Protein AF-A0A256ZHN8-F1 (afdb_monomer)

Solvent-accessible surface area (backbone atoms only — not comparable to full-atom values): 15286 Å² total; per-residue (Å²): 140,56,72,41,58,55,26,29,72,75,36,78,84,40,71,70,47,58,53,49,46,64,75,49,52,83,46,45,38,29,37,62,58,39,66,54,96,60,55,58,72,33,48,51,24,33,51,56,44,50,32,52,49,45,30,67,54,34,32,61,54,37,31,52,44,31,43,75,71,68,64,42,59,70,73,59,18,52,55,52,13,52,52,51,16,48,53,53,19,50,51,52,46,52,47,64,63,43,52,34,44,55,45,15,47,58,43,47,51,49,27,61,64,32,38,51,59,52,36,44,53,46,21,57,42,28,68,72,70,44,51,71,70,59,46,36,49,50,42,32,75,51,6,76,82,44,57,39,26,70,63,25,45,52,52,42,42,39,36,77,73,66,67,40,56,65,32,61,48,29,42,57,48,20,79,41,46,86,45,68,70,62,18,54,52,29,42,53,48,16,55,35,55,71,70,72,55,60,63,38,62,50,29,46,52,50,28,52,51,48,48,53,54,48,52,51,52,53,50,52,48,51,53,52,48,51,53,51,49,52,51,44,47,45,60,54,50,48,46,52,50,53,49,47,56,54,36,52,53,35,58,74,71,69,55,80,87,56,106,59,58,53,68,58,52,51,48,44,44,64,73,46,49,32,52,51,52,51,53,51,52,51,54,51,47,50,58,53,50,52,75,73,76,101

Foldseek 3Di:
DDPLVVLLVVPVPPPVLVVQCVVLVVCQLLCLQLPPPDHSSSLSSSLVVVLVVQLVVQLVVQLCCCCPPVVDDNVVSNVVSNVVSNVRSVVSSVCSSVVSVVSNVVLVVLLLVLVLVLLVQQLVVVVVVDDPLVSLVVCCVCVVVRSCNSVSVVLNCCCPVVVDDNLVSLQVVLVSHPDVLSSVVSNVVSVCVVVVDCSNVVSVVVSVVSVVVLVVLVVVLVVVLVVLVVVLCVQQPVVLVVLVVVLVVCVVVVHDPDPDRSVRVSCCSNVPVNVVSVVVSVVVNVVSVVVSVD

Mean predicted aligned error: 8.41 Å

pLDDT: mean 89.22, std 7.68, range [49.66, 96.94]

Structure (mmCIF, N/CA/C/O backbone):
data_AF-A0A256ZHN8-F1
#
_entry.id   AF-A0A256ZHN8-F1
#
loop_
_atom_site.group_PDB
_atom_site.id
_atom_site.type_symbol
_atom_site.label_atom_id
_atom_site.label_alt_id
_atom_site.label_comp_id
_atom_site.label_asym_id
_atom_site.label_entity_id
_atom_site.label_seq_id
_atom_site.pdbx_PDB_ins_code
_atom_site.Cartn_x
_atom_site.Cartn_y
_atom_site.Cartn_z
_atom_site.occupancy
_atom_site.B_iso_or_equiv
_atom_site.auth_seq_id
_atom_site.auth_comp_id
_atom_site.auth_asym_id
_atom_site.auth_atom_id
_atom_site.pdbx_PDB_model_num
ATOM 1 N N . MET A 1 1 ? 16.185 6.562 25.508 1.00 49.66 1 MET A N 1
ATOM 2 C CA . MET A 1 1 ? 16.188 7.918 24.907 1.00 49.66 1 MET A CA 1
ATOM 3 C C . MET A 1 1 ? 16.896 7.826 23.562 1.00 49.66 1 MET A C 1
ATOM 5 O O . MET A 1 1 ? 18.060 7.470 23.551 1.00 49.66 1 MET A O 1
ATOM 9 N N . GLY A 1 2 ? 16.186 7.997 22.443 1.00 67.00 2 GLY A N 1
ATOM 10 C CA . GLY A 1 2 ? 16.719 7.708 21.100 1.00 67.00 2 GLY A CA 1
ATOM 11 C C . GLY A 1 2 ? 17.146 8.951 20.313 1.00 67.00 2 GLY A C 1
ATOM 12 O O . GLY A 1 2 ? 16.770 10.070 20.663 1.00 67.00 2 GLY A O 1
ATOM 13 N N . ILE A 1 3 ? 17.867 8.731 19.208 1.00 68.25 3 ILE A N 1
ATOM 14 C CA . ILE A 1 3 ? 18.347 9.747 18.244 1.00 68.25 3 ILE A CA 1
ATOM 15 C C . ILE A 1 3 ? 17.220 10.704 17.809 1.00 68.25 3 ILE A C 1
ATOM 17 O O . ILE A 1 3 ? 17.430 11.907 17.675 1.00 68.25 3 ILE A O 1
ATOM 21 N N . SER A 1 4 ? 15.987 10.201 17.706 1.00 64.19 4 SER A N 1
ATOM 22 C CA . SER A 1 4 ? 14.797 10.987 17.353 1.00 64.19 4 SER A CA 1
ATOM 23 C C . SER A 1 4 ? 14.421 12.069 18.373 1.00 64.19 4 SER A C 1
ATOM 25 O O . SER A 1 4 ? 13.834 13.090 18.012 1.00 64.19 4 SER A O 1
ATOM 27 N N . HIS A 1 5 ? 14.769 11.888 19.650 1.00 69.44 5 HIS A N 1
ATOM 28 C CA . HIS A 1 5 ? 14.536 12.890 20.691 1.00 69.44 5 HIS A CA 1
ATOM 29 C C . HIS A 1 5 ? 15.568 14.025 20.630 1.00 69.44 5 HIS A C 1
ATOM 31 O O . HIS A 1 5 ? 15.216 15.193 20.804 1.00 69.44 5 HIS A O 1
ATOM 37 N N . LEU A 1 6 ? 16.832 13.689 20.352 1.00 69.88 6 LEU A N 1
ATOM 38 C CA . LEU A 1 6 ? 17.904 14.669 20.165 1.00 69.88 6 LEU A CA 1
ATOM 39 C C . LEU A 1 6 ? 17.660 15.509 18.908 1.00 69.88 6 LEU A C 1
ATOM 41 O O . LEU A 1 6 ? 17.678 16.736 18.983 1.00 69.88 6 LEU A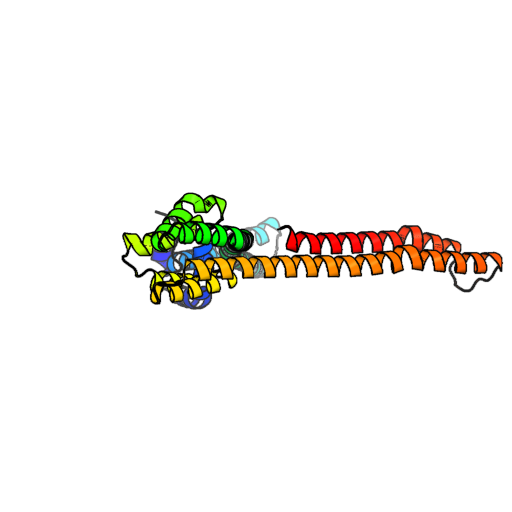 O 1
ATOM 45 N N . ALA A 1 7 ? 17.316 14.859 17.794 1.00 70.06 7 ALA A N 1
ATOM 46 C CA . ALA A 1 7 ? 16.984 15.527 16.539 1.00 70.06 7 ALA A CA 1
ATOM 47 C C . ALA A 1 7 ? 15.847 16.551 16.710 1.00 70.06 7 ALA A C 1
ATOM 49 O O . ALA A 1 7 ? 15.965 17.701 16.285 1.00 70.06 7 ALA A O 1
ATOM 50 N N . TYR A 1 8 ? 14.770 16.168 17.407 1.00 70.94 8 TYR A N 1
ATOM 51 C CA . TYR A 1 8 ? 13.652 17.074 17.670 1.00 70.94 8 TYR A CA 1
ATOM 52 C C . TYR A 1 8 ? 14.063 18.280 18.524 1.00 70.94 8 TYR A C 1
ATOM 54 O O . TYR A 1 8 ? 13.681 19.403 18.208 1.00 70.94 8 TYR A O 1
ATOM 62 N N . ARG A 1 9 ? 14.883 18.086 19.565 1.00 76.06 9 ARG A N 1
ATOM 63 C CA . ARG A 1 9 ? 15.356 19.191 20.418 1.00 76.06 9 ARG A CA 1
ATOM 64 C C . ARG A 1 9 ? 16.188 20.215 19.635 1.00 76.06 9 ARG A C 1
ATOM 66 O O . ARG A 1 9 ? 16.049 21.406 19.884 1.00 76.06 9 ARG A O 1
ATOM 73 N N . VAL A 1 10 ? 17.004 19.761 18.684 1.00 73.62 10 VAL A N 1
ATOM 74 C CA . VAL A 1 10 ? 17.895 20.625 17.888 1.00 73.62 10 VAL A CA 1
ATOM 75 C C . VAL A 1 10 ? 17.142 21.407 16.801 1.00 73.62 10 VAL A C 1
ATOM 77 O O . VAL A 1 10 ? 17.511 22.538 16.489 1.00 73.62 10 VAL A O 1
ATOM 80 N N . PHE A 1 11 ? 16.079 20.835 16.222 1.00 70.94 11 PHE A N 1
ATOM 81 C CA . PHE A 1 11 ? 15.435 21.389 15.022 1.00 70.94 11 PHE A CA 1
ATOM 82 C C . PHE A 1 11 ? 14.030 21.978 15.226 1.00 70.94 11 PHE A C 1
ATOM 84 O O . PHE A 1 11 ? 13.545 22.650 14.317 1.00 70.94 11 PHE A O 1
ATOM 91 N N . LYS A 1 12 ? 13.398 21.819 16.402 1.00 60.66 12 LYS A N 1
ATOM 92 C CA . LYS A 1 12 ? 12.020 22.289 16.696 1.00 60.66 12 LYS A CA 1
ATOM 93 C C . LYS A 1 12 ? 11.764 23.782 16.398 1.00 60.66 12 LYS A C 1
ATOM 95 O O . LYS A 1 12 ? 10.609 24.152 16.224 1.00 60.66 12 LYS A O 1
ATOM 100 N N . GLY A 1 13 ? 12.803 24.622 16.325 1.00 61.19 13 GLY A N 1
ATOM 101 C CA . GLY A 1 13 ? 12.701 26.062 16.038 1.00 61.19 13 GLY A CA 1
ATOM 102 C C . GLY A 1 13 ? 13.261 26.526 14.686 1.00 61.19 13 GLY A C 1
ATOM 103 O O . GLY A 1 13 ? 13.268 27.725 14.428 1.00 61.19 13 GLY A O 1
ATOM 104 N N . LYS A 1 14 ? 13.758 25.629 13.821 1.00 76.81 14 LYS A N 1
ATOM 105 C CA . LYS A 1 14 ? 14.377 26.029 12.542 1.00 76.81 14 LYS A CA 1
ATOM 106 C C . LYS A 1 14 ? 13.356 26.071 11.401 1.00 76.81 14 LYS A C 1
ATOM 108 O O . LYS A 1 14 ? 12.541 25.162 11.262 1.00 76.81 14 LYS A O 1
ATOM 113 N N . SER A 1 15 ? 13.473 27.073 10.522 1.00 74.69 15 SER A N 1
ATOM 114 C CA . SER A 1 15 ? 12.607 27.238 9.336 1.00 74.69 15 SER A CA 1
ATOM 115 C C . SER A 1 15 ? 12.570 25.981 8.446 1.00 74.69 15 SER A C 1
ATOM 117 O O . SER A 1 15 ? 11.501 25.535 8.035 1.00 74.69 15 SER A O 1
ATOM 119 N N . ILE A 1 16 ? 13.724 25.321 8.273 1.00 74.50 16 ILE A N 1
ATOM 120 C CA . ILE A 1 16 ? 13.878 24.082 7.487 1.00 74.50 16 ILE A CA 1
ATOM 121 C C . ILE A 1 16 ? 12.964 22.958 8.005 1.00 74.50 16 ILE A C 1
ATOM 123 O O . ILE A 1 16 ? 12.353 22.242 7.216 1.00 74.50 16 ILE A O 1
ATOM 127 N N . TYR A 1 17 ? 12.821 22.822 9.327 1.00 79.62 17 TYR A N 1
ATOM 128 C CA . TYR A 1 17 ? 11.951 21.809 9.930 1.00 79.62 17 TYR A CA 1
ATOM 129 C C . TYR A 1 17 ? 10.468 22.113 9.688 1.00 79.62 17 TYR A C 1
ATOM 131 O O . TYR A 1 17 ? 9.708 21.204 9.367 1.00 79.62 17 TYR A O 1
ATOM 139 N N . ASN A 1 18 ? 10.054 23.377 9.798 1.00 80.06 18 ASN A N 1
ATOM 140 C CA . ASN A 1 18 ? 8.655 23.760 9.592 1.00 80.06 18 ASN A CA 1
ATOM 141 C C . ASN A 1 18 ? 8.218 23.568 8.131 1.00 80.06 18 ASN A C 1
ATOM 143 O O . ASN A 1 18 ? 7.118 23.073 7.884 1.00 80.06 18 ASN A O 1
ATOM 147 N N . ILE A 1 19 ? 9.094 23.889 7.172 1.00 81.69 19 ILE A N 1
ATOM 148 C CA . ILE A 1 19 ? 8.856 23.641 5.742 1.00 81.69 19 ILE A CA 1
ATOM 149 C C . ILE A 1 19 ? 8.764 22.134 5.474 1.00 81.69 19 ILE A C 1
ATOM 151 O O . ILE A 1 19 ? 7.799 21.674 4.863 1.00 81.69 19 ILE A O 1
ATOM 155 N N . ALA A 1 20 ? 9.721 21.352 5.988 1.00 80.81 20 ALA A N 1
ATOM 156 C CA . ALA A 1 20 ? 9.714 19.900 5.835 1.00 80.81 20 ALA A CA 1
ATOM 157 C C . ALA A 1 20 ? 8.464 19.261 6.460 1.00 80.81 20 ALA A C 1
ATOM 159 O O . ALA A 1 20 ? 7.869 18.370 5.863 1.00 80.81 20 ALA A O 1
ATOM 160 N N . LEU A 1 21 ? 8.019 19.738 7.627 1.00 84.12 21 LEU A N 1
ATOM 161 C CA . LEU A 1 21 ? 6.823 19.229 8.296 1.00 84.12 21 LEU A CA 1
ATOM 162 C C . LEU A 1 21 ? 5.549 19.513 7.497 1.00 84.12 21 LEU A C 1
ATOM 164 O O . LEU A 1 21 ? 4.682 18.645 7.417 1.00 84.12 21 LEU A O 1
ATOM 168 N N . LYS A 1 22 ? 5.437 20.702 6.895 1.00 86.94 22 LYS A N 1
ATOM 169 C CA . LYS A 1 22 ? 4.305 21.035 6.023 1.00 86.94 22 LYS A CA 1
ATOM 170 C C . LYS A 1 22 ? 4.282 20.116 4.798 1.00 86.94 22 LYS A C 1
ATOM 172 O O . LYS A 1 22 ? 3.250 19.509 4.515 1.00 86.94 22 LYS A O 1
ATOM 177 N N . ASN A 1 23 ? 5.427 19.960 4.133 1.00 88.44 23 ASN A N 1
ATOM 178 C CA . ASN A 1 23 ? 5.544 19.177 2.901 1.00 88.44 23 ASN A CA 1
ATOM 179 C C . ASN A 1 23 ? 5.430 17.661 3.121 1.00 88.44 23 ASN A C 1
ATOM 181 O O . ASN A 1 23 ? 4.977 16.961 2.225 1.00 88.44 23 ASN A O 1
ATOM 185 N N . LEU A 1 24 ? 5.818 17.148 4.292 1.00 88.88 24 LEU A N 1
ATOM 186 C CA . LEU A 1 24 ? 5.771 15.718 4.635 1.00 88.88 24 LEU A CA 1
ATOM 187 C C . LEU A 1 24 ? 4.566 15.349 5.513 1.00 88.88 24 LEU A C 1
ATOM 189 O O . LEU A 1 24 ? 4.525 14.260 6.080 1.00 88.88 24 LEU A O 1
ATOM 193 N N . SER A 1 25 ? 3.576 16.236 5.633 1.00 87.00 25 SER A N 1
ATOM 194 C CA . SER A 1 25 ? 2.356 15.982 6.413 1.00 87.00 25 SER A CA 1
ATOM 195 C C . SER A 1 25 ? 1.568 14.763 5.915 1.00 87.00 25 SER A C 1
ATOM 197 O O . SER A 1 25 ? 1.019 14.017 6.723 1.00 87.00 25 SER A O 1
ATOM 199 N N . TRP A 1 26 ? 1.606 14.496 4.607 1.00 87.88 26 TRP A N 1
ATOM 200 C CA . TRP A 1 26 ? 1.000 13.321 3.972 1.00 87.88 26 TRP A CA 1
ATOM 201 C C . TRP A 1 26 ? 1.618 11.982 4.410 1.00 87.88 26 TRP A C 1
ATOM 203 O O . TRP A 1 26 ? 1.038 10.933 4.145 1.00 87.88 26 TRP A O 1
ATOM 213 N N . LEU A 1 27 ? 2.782 11.988 5.073 1.00 90.00 27 LEU A N 1
ATOM 214 C CA . LEU A 1 27 ? 3.459 10.772 5.530 1.00 90.00 27 LEU A CA 1
ATOM 215 C C . LEU A 1 27 ? 2.855 10.205 6.827 1.00 90.00 27 LEU A C 1
ATOM 217 O O . LEU A 1 27 ? 3.147 9.066 7.187 1.00 90.00 27 LEU A O 1
ATOM 221 N N . ASP A 1 28 ? 2.023 10.973 7.537 1.00 88.94 28 ASP A N 1
ATOM 222 C CA . ASP A 1 28 ? 1.451 10.580 8.836 1.00 88.94 28 ASP A CA 1
ATOM 223 C C . ASP A 1 28 ? 0.659 9.257 8.798 1.00 88.94 28 ASP A C 1
ATOM 225 O O . ASP A 1 28 ? 0.931 8.379 9.630 1.00 88.94 28 ASP A O 1
ATOM 229 N N . PRO A 1 29 ? -0.233 9.032 7.808 1.00 87.94 29 PRO A N 1
ATOM 230 C CA . PRO A 1 29 ? -0.912 7.750 7.624 1.00 87.94 29 PRO A CA 1
ATOM 231 C C . PRO A 1 29 ? 0.077 6.590 7.461 1.00 87.94 29 PRO A C 1
ATOM 233 O O . PRO A 1 29 ? 0.019 5.592 8.179 1.00 87.94 29 PRO A O 1
ATOM 236 N N . TYR A 1 30 ? 1.063 6.742 6.575 1.00 90.25 30 TYR A N 1
ATOM 237 C CA . TYR A 1 30 ? 2.052 5.700 6.291 1.00 90.25 30 TYR A CA 1
ATOM 238 C C . TYR A 1 30 ? 2.949 5.410 7.496 1.00 90.25 30 TYR A C 1
ATOM 240 O O . TYR A 1 30 ? 3.271 4.257 7.777 1.00 90.25 30 TYR A O 1
ATOM 248 N N . LEU A 1 31 ? 3.326 6.427 8.268 1.00 90.44 31 LEU A N 1
ATOM 249 C CA . LEU A 1 31 ? 4.109 6.236 9.486 1.00 90.44 31 LEU A CA 1
ATOM 250 C C . LEU A 1 31 ? 3.315 5.459 10.549 1.00 90.44 31 LEU A C 1
ATOM 252 O O . LEU A 1 31 ? 3.853 4.566 11.204 1.00 90.44 31 LEU A O 1
ATOM 256 N N . THR A 1 32 ? 2.020 5.755 10.667 1.00 87.88 32 THR A N 1
ATOM 257 C CA . THR A 1 32 ? 1.114 5.078 11.604 1.00 87.88 32 THR A CA 1
ATOM 258 C C . THR A 1 32 ? 0.915 3.604 11.240 1.00 87.88 32 THR A C 1
ATOM 260 O O . THR A 1 32 ? 0.942 2.741 12.121 1.00 87.88 32 THR A O 1
ATOM 263 N N . TYR A 1 33 ? 0.757 3.297 9.950 1.00 87.62 33 TYR A N 1
ATOM 264 C CA . TYR A 1 33 ? 0.498 1.937 9.459 1.00 87.62 33 TYR A CA 1
ATOM 265 C C . TYR A 1 33 ? 1.758 1.100 9.203 1.00 87.62 33 TYR A C 1
ATOM 267 O O . TYR A 1 33 ? 1.683 -0.123 9.136 1.00 87.62 33 TYR A O 1
ATOM 275 N N . SER A 1 34 ? 2.940 1.713 9.137 1.00 86.12 34 SER A N 1
ATOM 276 C CA . SER A 1 34 ? 4.214 0.981 9.046 1.00 86.12 34 SER A CA 1
ATOM 277 C C . SER A 1 34 ? 4.682 0.390 10.382 1.00 86.12 34 SER A C 1
ATOM 279 O O . SER A 1 34 ? 5.570 -0.465 10.396 1.00 86.12 34 SER A O 1
ATOM 281 N N . GLY A 1 35 ? 4.068 0.774 11.507 1.00 81.38 35 GLY A N 1
ATOM 282 C CA . GLY A 1 35 ? 4.398 0.277 12.850 1.00 81.38 35 GLY A CA 1
ATOM 283 C C . GLY A 1 35 ? 5.515 1.053 13.558 1.00 81.38 35 GLY A C 1
ATOM 284 O O . GLY A 1 35 ? 5.990 0.638 14.620 1.00 81.38 35 GLY A O 1
ATOM 285 N N . PHE A 1 36 ? 5.953 2.195 13.014 1.00 83.50 36 PHE A N 1
ATOM 286 C CA . PHE A 1 36 ? 6.889 3.063 13.725 1.00 83.50 36 PHE A CA 1
ATOM 287 C C . PHE A 1 36 ? 6.191 3.716 14.929 1.00 83.50 36 PHE A C 1
ATOM 289 O O . PHE A 1 36 ? 5.249 4.488 14.787 1.00 83.50 36 PHE A O 1
ATOM 296 N N . LYS A 1 37 ? 6.694 3.471 16.146 1.00 81.69 37 LYS A N 1
ATOM 297 C CA . LYS A 1 37 ? 6.172 4.062 17.402 1.00 81.69 37 LYS A CA 1
ATOM 298 C C . LYS A 1 37 ? 6.625 5.518 17.624 1.00 81.69 37 LYS A C 1
ATOM 300 O O . LYS A 1 37 ? 6.827 5.952 18.758 1.00 81.69 37 LYS A O 1
ATOM 305 N N . ILE A 1 38 ? 6.858 6.263 16.547 1.00 84.56 38 ILE A N 1
ATOM 306 C CA . ILE A 1 38 ? 7.431 7.613 16.563 1.00 84.56 38 ILE A CA 1
ATOM 307 C C . ILE A 1 38 ? 6.395 8.566 15.968 1.00 84.56 38 ILE A C 1
ATOM 309 O O . ILE A 1 38 ? 5.789 8.257 14.953 1.00 84.56 38 ILE A O 1
ATOM 313 N N . SER A 1 39 ? 6.187 9.731 16.584 1.00 87.06 39 SER A N 1
ATOM 314 C CA . SER A 1 39 ? 5.288 10.744 16.025 1.00 87.06 39 SER A CA 1
ATOM 315 C C . SER A 1 39 ? 5.871 11.380 14.762 1.00 87.06 39 SER A C 1
ATOM 317 O O . SER A 1 39 ? 7.088 11.575 14.680 1.00 87.06 39 SER A O 1
ATOM 319 N N . LEU A 1 40 ? 5.013 11.801 13.826 1.00 87.12 40 LEU A N 1
ATOM 320 C CA . LEU A 1 40 ? 5.419 12.471 12.583 1.00 87.12 40 LEU A CA 1
ATOM 321 C C . LEU A 1 40 ? 6.417 13.605 12.819 1.00 87.12 40 LEU A C 1
ATOM 323 O O . LEU A 1 40 ? 7.470 13.654 12.194 1.00 87.12 40 LEU A O 1
ATOM 327 N N . ARG A 1 41 ? 6.134 14.475 13.795 1.00 87.00 41 ARG A N 1
ATOM 328 C CA . ARG A 1 41 ? 7.012 15.597 14.171 1.00 87.00 41 ARG A CA 1
ATOM 329 C C . ARG A 1 41 ? 8.433 15.139 14.520 1.00 87.00 41 ARG A C 1
ATOM 331 O O . ARG A 1 41 ? 9.406 15.771 14.122 1.00 87.00 41 ARG A O 1
ATOM 338 N N . ARG A 1 42 ? 8.571 14.031 15.253 1.00 85.19 42 ARG A N 1
ATOM 339 C CA . ARG A 1 42 ? 9.884 13.470 15.614 1.00 85.19 42 ARG A CA 1
ATOM 340 C C . ARG A 1 42 ? 10.539 12.764 14.431 1.00 85.19 42 ARG A C 1
ATOM 342 O O . ARG A 1 42 ? 11.758 12.829 14.294 1.00 85.19 42 ARG A O 1
ATOM 349 N N . TYR A 1 43 ? 9.750 12.115 13.581 1.00 88.56 43 TYR A N 1
ATOM 350 C CA . TYR A 1 43 ? 10.258 11.440 12.393 1.00 88.56 43 TYR A CA 1
ATOM 351 C C . TYR A 1 43 ? 10.809 12.437 11.369 1.00 88.56 43 TYR A C 1
ATOM 353 O O . TYR A 1 43 ? 11.961 12.317 10.971 1.00 88.56 43 TYR A O 1
ATOM 361 N N . VAL A 1 44 ? 10.061 13.499 11.055 1.00 87.94 44 VAL A N 1
ATOM 362 C CA . VAL A 1 44 ? 10.516 14.588 10.174 1.00 87.94 44 VAL A CA 1
ATOM 363 C C . VAL A 1 44 ? 11.769 15.267 10.728 1.00 87.94 44 VAL A C 1
ATOM 365 O O . VAL A 1 44 ? 12.714 15.506 9.982 1.00 87.94 44 VAL A O 1
ATOM 368 N N . ALA A 1 45 ? 11.838 15.513 12.042 1.00 86.75 45 ALA A N 1
ATOM 369 C CA . ALA A 1 45 ? 13.061 16.035 12.655 1.00 86.75 45 ALA A CA 1
ATOM 370 C C . ALA A 1 45 ? 14.253 15.077 12.485 1.00 86.75 45 ALA A C 1
ATOM 372 O O . ALA A 1 45 ? 15.373 15.529 12.268 1.00 86.75 45 ALA A O 1
ATOM 373 N N . THR A 1 46 ? 14.012 13.765 12.551 1.00 87.94 46 THR A N 1
ATOM 374 C CA . THR A 1 46 ? 15.038 12.737 12.324 1.00 87.94 46 THR A CA 1
ATOM 375 C C . THR A 1 46 ? 15.492 12.716 10.864 1.00 87.94 46 THR A C 1
ATOM 377 O O . THR A 1 46 ? 16.693 12.638 10.631 1.00 87.94 46 THR A O 1
ATOM 380 N N . ILE A 1 47 ? 14.573 12.857 9.897 1.00 89.38 47 ILE A N 1
ATOM 381 C CA . ILE A 1 47 ? 14.909 12.984 8.469 1.00 89.38 47 ILE A CA 1
ATOM 382 C C . ILE A 1 47 ? 15.843 14.177 8.270 1.00 89.38 47 ILE A C 1
ATOM 384 O O . ILE A 1 47 ? 16.964 13.988 7.815 1.00 89.38 47 ILE A O 1
ATOM 388 N N . VAL A 1 48 ? 15.422 15.375 8.693 1.00 88.81 48 VAL A N 1
ATOM 389 C CA . VAL A 1 48 ? 16.216 16.606 8.529 1.00 88.81 48 VAL A CA 1
ATOM 390 C C . VAL A 1 48 ? 17.581 16.486 9.211 1.00 88.81 48 VAL A C 1
ATOM 392 O O . VAL A 1 48 ? 18.597 16.890 8.648 1.00 88.81 48 VAL A O 1
ATOM 395 N N . PHE A 1 49 ? 17.625 15.912 10.415 1.00 89.25 49 PHE A N 1
ATOM 396 C CA . PHE A 1 49 ? 18.873 15.707 11.144 1.00 89.25 49 PHE A CA 1
ATOM 397 C C . PHE A 1 49 ? 19.824 14.769 10.392 1.00 89.25 49 PHE A C 1
ATOM 399 O O . PHE A 1 49 ? 20.984 15.121 10.196 1.00 89.25 49 PHE A O 1
ATOM 406 N N . ILE A 1 50 ? 19.341 13.605 9.944 1.00 90.19 50 ILE A N 1
ATOM 407 C CA . ILE A 1 50 ? 20.170 12.616 9.244 1.00 90.19 50 ILE A CA 1
ATOM 408 C C . ILE A 1 50 ? 20.640 13.154 7.892 1.00 90.19 50 ILE A C 1
ATOM 410 O O . ILE A 1 50 ? 21.789 12.925 7.542 1.00 90.19 50 ILE A O 1
ATOM 414 N N . THR A 1 51 ? 19.813 13.899 7.158 1.00 90.69 51 THR A N 1
ATOM 415 C CA . THR A 1 51 ? 20.190 14.434 5.838 1.00 90.69 51 THR A CA 1
ATOM 416 C C . THR A 1 51 ? 21.236 15.540 5.935 1.00 90.69 51 THR A C 1
ATOM 418 O O . THR A 1 51 ? 22.152 15.609 5.116 1.00 90.69 51 THR A O 1
ATOM 421 N N . VAL A 1 52 ? 21.136 16.396 6.960 1.00 90.62 52 VAL A N 1
ATOM 422 C CA . VAL A 1 52 ? 22.168 17.405 7.242 1.00 90.62 52 VAL A CA 1
ATOM 423 C C . VAL A 1 52 ? 23.450 16.719 7.704 1.00 90.62 52 VAL A C 1
ATOM 425 O O . VAL A 1 52 ? 24.524 17.033 7.201 1.00 90.62 52 VAL A O 1
ATOM 428 N N . LEU A 1 53 ? 23.342 15.743 8.608 1.00 92.12 53 LEU A N 1
ATOM 429 C CA . LEU A 1 53 ? 24.493 15.004 9.117 1.00 92.12 53 LEU A CA 1
ATOM 430 C C . LEU A 1 53 ? 25.201 14.213 8.008 1.00 92.12 53 LEU A C 1
ATOM 432 O O . LEU A 1 53 ? 26.427 14.223 7.943 1.00 92.12 53 LEU A O 1
ATOM 436 N N . SER A 1 54 ? 24.451 13.571 7.111 1.00 92.12 54 SER A N 1
ATOM 437 C CA . SER A 1 54 ? 25.013 12.818 5.991 1.00 92.12 54 SER A CA 1
ATOM 438 C C . SER A 1 54 ? 25.733 13.727 5.005 1.00 92.12 54 SER A C 1
ATOM 440 O O . SER A 1 54 ? 26.807 13.365 4.532 1.00 92.12 54 SER A O 1
ATOM 442 N N . PHE A 1 55 ? 25.202 14.923 4.735 1.00 93.12 55 PHE A N 1
ATOM 443 C CA . PHE A 1 55 ? 25.888 15.922 3.917 1.00 93.12 55 PHE A CA 1
ATOM 444 C C . PHE A 1 55 ? 27.181 16.402 4.593 1.00 93.12 55 PHE A C 1
ATOM 446 O O . PHE A 1 55 ? 28.242 16.392 3.975 1.00 93.12 55 PHE A O 1
ATOM 453 N N . SER A 1 56 ? 27.121 16.742 5.886 1.00 92.56 56 SER A N 1
ATOM 454 C CA . SER A 1 56 ? 28.288 17.199 6.651 1.00 92.56 56 SER A CA 1
ATOM 455 C C . SER A 1 56 ? 29.396 16.148 6.769 1.00 92.56 56 SER A C 1
ATOM 457 O O . SER A 1 56 ? 30.563 16.524 6.791 1.00 92.56 56 SER A O 1
ATOM 459 N N . LEU A 1 57 ? 29.061 14.853 6.837 1.00 93.44 57 LEU A N 1
ATOM 460 C CA . LEU A 1 57 ? 30.056 13.773 6.861 1.00 93.44 57 LEU A CA 1
ATOM 461 C C . LEU A 1 57 ? 30.575 13.405 5.465 1.00 93.44 57 LEU A C 1
ATOM 463 O O . LEU A 1 57 ? 31.760 13.116 5.318 1.00 93.44 57 LEU A O 1
ATOM 467 N N . SER A 1 58 ? 29.712 13.391 4.445 1.00 92.31 58 SER A N 1
ATOM 468 C CA . SER A 1 58 ? 30.106 12.981 3.088 1.00 92.31 58 SER A CA 1
ATOM 469 C C . SER A 1 58 ? 31.023 13.994 2.405 1.00 92.31 58 SER A C 1
ATOM 471 O O . SER A 1 58 ? 31.931 13.580 1.688 1.00 92.31 58 SER A O 1
ATOM 473 N N . LEU A 1 59 ? 30.867 15.292 2.678 1.00 92.94 59 LEU A N 1
ATOM 474 C CA . LEU A 1 59 ? 31.682 16.346 2.065 1.00 92.94 59 LEU A CA 1
ATOM 475 C C . LEU A 1 59 ? 33.191 16.194 2.330 1.00 92.94 59 LEU A C 1
ATOM 477 O O . LEU A 1 59 ? 33.943 16.097 1.358 1.00 92.94 59 LEU A O 1
ATOM 481 N N . PRO A 1 60 ? 33.678 16.112 3.583 1.00 93.38 60 PRO A N 1
ATOM 482 C CA . PRO A 1 60 ? 35.106 15.927 3.834 1.00 93.38 60 PRO A CA 1
ATOM 483 C C . PRO A 1 60 ? 35.613 14.560 3.356 1.00 93.38 60 PRO A C 1
ATOM 485 O O . PRO A 1 60 ? 36.721 14.480 2.832 1.00 93.38 60 PRO A O 1
ATOM 488 N N . LEU A 1 61 ? 34.811 13.493 3.481 1.00 92.06 61 LEU A N 1
ATOM 489 C CA . LEU A 1 61 ? 35.203 12.153 3.024 1.00 92.06 61 LEU A CA 1
ATOM 490 C C . LEU A 1 61 ? 35.413 12.105 1.508 1.00 92.06 61 LEU A C 1
ATOM 492 O O . LEU A 1 61 ? 36.434 11.610 1.035 1.00 92.06 61 LEU A O 1
ATOM 496 N N . THR A 1 62 ? 34.453 12.633 0.748 1.00 92.06 62 THR A N 1
ATOM 497 C CA . THR A 1 62 ? 34.535 12.676 -0.716 1.00 92.06 62 THR A CA 1
ATOM 498 C C . THR A 1 62 ? 35.643 13.616 -1.178 1.00 92.06 62 THR A C 1
ATOM 500 O O . THR A 1 62 ? 36.331 13.293 -2.140 1.00 92.06 62 THR A O 1
ATOM 503 N N . TYR A 1 63 ? 35.899 14.714 -0.463 1.00 92.25 63 TYR A N 1
ATOM 504 C CA . TYR A 1 63 ? 37.032 15.595 -0.749 1.00 92.25 63 TYR A CA 1
ATOM 505 C C . TYR A 1 63 ? 38.378 14.883 -0.604 1.00 92.25 63 TYR A C 1
ATOM 507 O O . TYR A 1 63 ? 39.191 14.911 -1.530 1.00 92.25 63 TYR A O 1
ATOM 515 N N . VAL A 1 64 ? 38.593 14.187 0.515 1.00 92.06 64 VAL A N 1
ATOM 516 C CA . VAL A 1 64 ? 39.808 13.387 0.729 1.00 92.06 64 VAL A CA 1
ATOM 517 C C . VAL A 1 64 ? 39.943 12.316 -0.357 1.00 92.06 64 VAL A C 1
ATOM 519 O O . VAL A 1 64 ? 41.030 12.128 -0.897 1.00 92.06 64 VAL A O 1
ATOM 522 N N . PHE A 1 65 ? 38.844 11.669 -0.746 1.00 90.50 65 PHE A N 1
ATOM 523 C CA . PHE A 1 65 ? 38.846 10.679 -1.822 1.00 90.50 65 PHE A CA 1
ATOM 524 C C . PHE A 1 65 ? 39.289 11.269 -3.175 1.00 90.50 65 PHE A C 1
ATOM 526 O O . PHE A 1 65 ? 40.201 10.740 -3.810 1.00 90.50 65 PHE A O 1
ATOM 533 N N . HIS A 1 66 ? 38.713 12.394 -3.608 1.00 90.44 66 HIS A N 1
ATOM 534 C CA . HIS A 1 66 ? 39.065 13.000 -4.900 1.00 90.44 66 HIS A CA 1
ATOM 535 C C . HIS A 1 66 ? 40.505 13.536 -4.946 1.00 90.44 66 HIS A C 1
ATOM 537 O O . HIS A 1 66 ? 41.162 13.427 -5.982 1.00 90.44 66 HIS A O 1
ATOM 543 N N . VAL A 1 67 ? 41.012 14.083 -3.836 1.00 90.12 67 VAL A N 1
ATOM 544 C CA . VAL A 1 67 ? 42.370 14.646 -3.778 1.00 90.12 67 VAL A CA 1
ATOM 545 C C . VAL A 1 67 ? 43.434 13.556 -3.656 1.00 90.12 67 VAL A C 1
ATOM 547 O O . VAL A 1 67 ? 44.389 13.556 -4.427 1.00 90.12 67 VAL A O 1
ATOM 550 N N . TYR A 1 68 ? 43.286 12.625 -2.710 1.00 89.44 68 TYR A N 1
ATOM 551 C CA . TYR A 1 68 ? 44.358 11.680 -2.377 1.00 89.44 68 TYR A CA 1
ATOM 552 C C . TYR A 1 68 ? 44.329 10.391 -3.200 1.00 89.44 68 TYR A C 1
ATOM 554 O O . TYR A 1 68 ? 45.381 9.796 -3.407 1.00 89.44 68 TYR A O 1
ATOM 562 N N . ILE A 1 69 ? 43.155 9.945 -3.660 1.00 88.00 69 ILE A N 1
ATOM 563 C CA . ILE A 1 69 ? 43.027 8.679 -4.400 1.00 88.00 69 ILE A CA 1
ATOM 564 C C . ILE A 1 69 ? 42.983 8.933 -5.906 1.00 88.00 69 ILE A C 1
ATOM 566 O O . ILE A 1 69 ? 43.686 8.264 -6.657 1.00 88.00 69 ILE A O 1
ATOM 570 N N . LEU A 1 70 ? 42.182 9.907 -6.354 1.00 86.25 70 LEU A N 1
ATOM 571 C CA . LEU A 1 70 ? 42.038 10.217 -7.782 1.00 86.25 70 LEU A CA 1
ATOM 572 C C . LEU A 1 70 ? 43.073 11.229 -8.302 1.00 86.25 70 LEU A C 1
ATOM 574 O O . LEU A 1 70 ? 43.233 11.349 -9.514 1.00 86.25 70 LEU A O 1
ATOM 578 N N . GLY A 1 71 ? 43.770 11.955 -7.419 1.00 85.44 71 GLY A N 1
ATOM 579 C CA . GLY A 1 71 ? 44.817 12.910 -7.806 1.00 85.44 71 GLY A CA 1
ATOM 580 C C . GLY A 1 71 ? 44.309 14.112 -8.613 1.00 85.44 71 GLY A C 1
ATOM 581 O O . GLY A 1 71 ? 45.052 14.680 -9.411 1.00 85.44 71 GLY A O 1
ATOM 582 N N . ILE A 1 72 ? 43.036 14.490 -8.451 1.00 88.62 72 ILE A N 1
ATOM 583 C CA . ILE A 1 72 ? 42.401 15.567 -9.223 1.00 88.62 72 ILE A CA 1
ATOM 584 C C . ILE A 1 72 ? 42.790 16.940 -8.651 1.00 88.62 72 ILE A C 1
ATOM 586 O O . ILE A 1 72 ? 42.887 17.125 -7.435 1.00 88.62 72 ILE A O 1
ATOM 590 N N . ASN A 1 73 ? 42.939 17.938 -9.533 1.00 90.81 73 ASN A N 1
ATOM 591 C CA . ASN A 1 73 ? 43.150 19.342 -9.165 1.00 90.81 73 ASN A CA 1
ATOM 592 C C . ASN A 1 73 ? 42.168 19.822 -8.081 1.00 90.81 73 ASN A C 1
ATOM 594 O O . ASN A 1 73 ? 40.963 19.587 -8.171 1.00 90.81 73 ASN A O 1
ATOM 598 N N . VAL A 1 74 ? 42.672 20.581 -7.103 1.00 87.50 74 VAL A N 1
ATOM 599 C CA . VAL A 1 74 ? 41.929 21.001 -5.896 1.00 87.50 74 VAL A CA 1
ATOM 600 C C . VAL A 1 74 ? 40.581 21.662 -6.218 1.00 87.50 74 VAL A C 1
ATOM 602 O O . VAL A 1 74 ? 39.570 21.317 -5.609 1.00 87.50 74 VAL A O 1
ATOM 605 N N . LEU A 1 75 ? 40.537 22.560 -7.209 1.00 87.75 75 LEU A N 1
ATOM 606 C CA . LEU A 1 75 ? 39.301 23.237 -7.629 1.00 87.75 75 LEU A CA 1
ATOM 607 C C . LEU A 1 75 ? 38.235 22.253 -8.136 1.00 87.75 75 LEU A C 1
ATOM 609 O O . LEU A 1 75 ? 37.078 22.329 -7.725 1.00 87.75 75 LEU A O 1
ATOM 613 N N . PHE A 1 76 ? 38.626 21.299 -8.983 1.00 89.75 76 PHE A N 1
ATOM 614 C CA . PHE A 1 76 ? 37.716 20.271 -9.492 1.00 89.75 76 PHE A CA 1
ATOM 615 C C . PHE A 1 76 ? 37.285 19.302 -8.387 1.00 89.75 76 PHE A C 1
ATOM 617 O O . PHE A 1 76 ? 36.116 18.922 -8.336 1.00 89.75 76 PHE A O 1
ATOM 624 N N . SER A 1 77 ? 38.184 18.968 -7.458 1.00 90.75 77 SER A N 1
ATOM 625 C CA . SER A 1 77 ? 37.890 18.103 -6.312 1.00 90.75 77 SER A CA 1
ATOM 626 C C . SER A 1 77 ? 36.828 18.694 -5.383 1.00 90.75 77 SER A C 1
ATOM 628 O O . SER A 1 77 ? 35.964 17.954 -4.914 1.00 90.75 77 SER A O 1
ATOM 630 N N . ILE A 1 78 ? 36.825 20.012 -5.147 1.00 90.69 78 ILE A N 1
ATOM 631 C CA . ILE A 1 78 ? 35.787 20.677 -4.336 1.00 90.69 78 ILE A CA 1
ATOM 632 C C . ILE A 1 78 ? 34.416 20.551 -5.007 1.00 90.69 78 ILE A C 1
ATOM 634 O O . ILE A 1 78 ? 33.452 20.124 -4.368 1.00 90.69 78 ILE A O 1
ATOM 638 N N . VAL A 1 79 ? 34.334 20.875 -6.301 1.00 92.62 79 VAL A N 1
ATOM 639 C CA . VAL A 1 79 ? 33.074 20.822 -7.058 1.00 92.62 79 VAL A CA 1
ATOM 640 C C . VAL A 1 79 ? 32.549 19.386 -7.139 1.00 92.62 79 VAL A C 1
ATOM 642 O O . VAL A 1 79 ? 31.387 19.140 -6.812 1.00 92.62 79 VAL A O 1
ATOM 645 N N . ALA A 1 80 ? 33.406 18.424 -7.492 1.00 90.31 80 ALA A N 1
ATOM 646 C CA . ALA A 1 80 ? 33.041 17.010 -7.579 1.00 90.31 80 ALA A CA 1
ATOM 647 C C . ALA A 1 80 ? 32.565 16.450 -6.228 1.00 90.31 80 ALA A C 1
ATOM 649 O O . ALA A 1 80 ? 31.543 15.765 -6.160 1.00 90.31 80 ALA A O 1
ATOM 650 N N . SER A 1 81 ? 33.246 16.802 -5.134 1.00 93.12 81 SER A N 1
ATOM 651 C CA . SER A 1 81 ? 32.877 16.369 -3.779 1.00 93.12 81 SER A CA 1
ATOM 652 C C . SER A 1 81 ? 31.555 16.968 -3.318 1.00 93.12 81 SER A C 1
ATOM 654 O O . SER A 1 81 ? 30.751 16.281 -2.687 1.00 93.12 81 SER A O 1
ATOM 656 N N . MET A 1 82 ? 31.283 18.226 -3.671 1.00 93.00 82 MET A N 1
ATOM 657 C CA . MET A 1 82 ? 30.014 18.882 -3.359 1.00 93.00 82 MET A CA 1
ATOM 658 C C . MET A 1 82 ? 28.844 18.231 -4.106 1.00 93.00 82 MET A C 1
ATOM 660 O O . MET A 1 82 ? 27.818 17.942 -3.488 1.00 93.00 82 MET A O 1
ATOM 664 N N . ILE A 1 83 ? 29.017 17.927 -5.398 1.00 93.62 83 ILE A N 1
ATOM 665 C CA . ILE A 1 83 ? 28.016 17.210 -6.204 1.00 93.62 83 ILE A CA 1
ATOM 666 C C . ILE A 1 83 ? 27.769 15.813 -5.627 1.00 93.62 83 ILE A C 1
ATOM 668 O O . ILE A 1 83 ? 26.622 15.450 -5.364 1.00 93.62 83 ILE A O 1
ATOM 672 N N . LEU A 1 84 ? 28.828 15.040 -5.372 1.00 92.88 84 LEU A N 1
ATOM 673 C CA . LEU A 1 84 ? 28.698 13.672 -4.871 1.00 92.88 84 LEU A CA 1
ATOM 674 C C . LEU A 1 84 ? 28.052 13.631 -3.478 1.00 92.88 84 LEU A C 1
ATOM 676 O O . LEU A 1 84 ? 27.173 12.810 -3.226 1.00 92.88 84 LEU A O 1
ATOM 680 N N . SER A 1 85 ? 28.415 14.559 -2.593 1.00 94.12 85 SER A N 1
ATOM 681 C CA . SER A 1 85 ? 27.816 14.676 -1.255 1.00 94.12 85 SER A CA 1
ATOM 682 C C . SER A 1 85 ? 26.340 15.065 -1.309 1.00 94.12 85 SER A C 1
ATOM 684 O O . SER A 1 85 ? 25.536 14.580 -0.507 1.00 94.12 85 SER A O 1
ATOM 686 N N . LEU A 1 86 ? 25.952 15.896 -2.282 1.00 93.62 86 LEU A N 1
ATOM 687 C CA . LEU A 1 86 ? 24.552 16.228 -2.526 1.00 93.62 86 LEU A CA 1
ATOM 688 C C . LEU A 1 86 ? 23.769 15.007 -3.032 1.00 93.62 86 LEU A C 1
ATOM 690 O O . LEU A 1 86 ? 22.672 14.744 -2.539 1.00 93.62 86 LEU A O 1
ATOM 694 N N . ILE A 1 87 ? 24.342 14.216 -3.945 1.00 94.19 87 ILE A N 1
ATOM 695 C CA . ILE A 1 87 ? 23.744 12.956 -4.420 1.00 94.19 87 ILE A CA 1
ATOM 696 C C . ILE A 1 87 ? 23.554 11.983 -3.249 1.00 94.19 87 ILE A C 1
ATOM 698 O O . ILE A 1 87 ? 22.463 11.458 -3.043 1.00 94.19 87 ILE A O 1
ATOM 702 N N . VAL A 1 88 ? 24.577 11.788 -2.416 1.00 93.75 88 VAL A N 1
ATOM 703 C CA . VAL A 1 88 ? 24.487 10.895 -1.250 1.00 93.75 88 VAL A CA 1
ATOM 704 C C . VAL A 1 88 ? 23.415 11.372 -0.264 1.00 93.75 88 VAL A C 1
ATOM 706 O O . VAL A 1 88 ? 22.584 10.577 0.177 1.00 93.75 88 VAL A O 1
ATOM 709 N N . SER A 1 89 ? 23.382 12.666 0.069 1.00 93.06 89 SER A N 1
ATOM 710 C CA . SER A 1 89 ? 22.379 13.215 0.992 1.00 93.06 89 SER A CA 1
ATOM 711 C C . SER A 1 89 ? 20.952 13.118 0.436 1.00 93.06 89 SER A C 1
ATOM 713 O O . SER A 1 89 ? 20.035 12.735 1.168 1.00 93.06 89 SER A O 1
ATOM 715 N N . THR A 1 90 ? 20.756 13.379 -0.860 1.00 92.19 90 THR A N 1
ATOM 716 C CA . THR A 1 90 ? 19.441 13.254 -1.516 1.00 92.19 90 THR A CA 1
ATOM 717 C C . THR A 1 90 ? 18.964 11.805 -1.604 1.00 92.19 90 THR A C 1
ATOM 719 O O . THR A 1 90 ? 17.791 11.546 -1.336 1.00 92.19 90 THR A O 1
ATOM 722 N N . LEU A 1 91 ? 19.854 10.845 -1.874 1.00 94.12 91 LEU A N 1
ATOM 723 C CA . LEU A 1 91 ? 19.525 9.415 -1.834 1.00 94.12 91 LEU A CA 1
ATOM 724 C C . LEU A 1 91 ? 19.104 8.965 -0.430 1.00 94.12 91 LEU A C 1
ATOM 726 O O . LEU A 1 91 ? 18.104 8.262 -0.281 1.00 94.12 91 LEU A O 1
ATOM 730 N N . ILE A 1 92 ? 19.817 9.409 0.610 1.00 93.56 92 ILE A N 1
ATOM 731 C CA . ILE A 1 92 ? 19.461 9.111 2.005 1.00 93.56 92 ILE A CA 1
ATOM 732 C C . ILE A 1 92 ? 18.104 9.731 2.364 1.00 93.56 92 ILE A C 1
ATOM 734 O O . ILE A 1 92 ? 17.274 9.067 2.986 1.00 93.56 92 ILE A O 1
ATOM 738 N N . LEU A 1 93 ? 17.848 10.976 1.947 1.00 92.62 93 LEU A N 1
ATOM 739 C CA . LEU A 1 93 ? 16.554 11.638 2.129 1.00 92.62 93 LEU A CA 1
ATOM 740 C C . LEU A 1 93 ? 15.425 10.833 1.473 1.00 92.62 93 LEU A C 1
ATOM 742 O O . LEU A 1 93 ? 14.419 10.545 2.125 1.00 92.62 93 LEU A O 1
ATOM 746 N N . ALA A 1 94 ? 15.603 10.444 0.208 1.00 92.38 94 ALA A N 1
ATOM 747 C CA . ALA A 1 94 ? 14.619 9.674 -0.544 1.00 92.38 94 ALA A CA 1
ATOM 748 C C . ALA A 1 94 ? 14.345 8.315 0.116 1.00 92.38 94 ALA A C 1
ATOM 750 O O . ALA A 1 94 ? 13.185 7.947 0.312 1.00 92.38 94 ALA A O 1
ATOM 751 N N . LEU A 1 95 ? 15.398 7.611 0.543 1.00 93.38 95 LEU A N 1
ATOM 752 C CA . LEU A 1 95 ? 15.283 6.333 1.242 1.00 93.38 95 LEU A CA 1
ATOM 753 C C . LEU A 1 95 ? 14.484 6.475 2.544 1.00 93.38 95 LEU A C 1
ATOM 755 O O . LEU A 1 95 ? 13.562 5.698 2.788 1.00 93.38 95 LEU A O 1
ATOM 759 N N . LEU A 1 96 ? 14.792 7.481 3.368 1.00 92.19 96 LEU A N 1
ATOM 760 C CA . LEU A 1 96 ? 14.090 7.701 4.634 1.00 92.19 96 LEU A CA 1
ATOM 761 C C . LEU A 1 96 ? 12.608 8.039 4.438 1.00 92.19 96 LEU A C 1
ATOM 763 O O . LEU A 1 96 ? 11.786 7.597 5.236 1.00 92.19 96 LEU A O 1
ATOM 767 N N . ILE A 1 97 ? 12.245 8.773 3.385 1.00 91.94 97 ILE A N 1
ATOM 768 C CA . ILE A 1 97 ? 10.834 9.045 3.067 1.00 91.94 97 ILE A CA 1
ATOM 769 C C . ILE A 1 97 ? 10.133 7.776 2.563 1.00 91.94 97 ILE A C 1
ATOM 771 O O . ILE A 1 97 ? 8.993 7.509 2.943 1.00 91.94 97 ILE A O 1
ATOM 775 N N . TYR A 1 98 ? 10.807 6.973 1.738 1.00 92.88 98 TYR A N 1
ATOM 776 C CA . TYR A 1 98 ? 10.216 5.791 1.111 1.00 92.88 98 TYR A CA 1
ATOM 777 C C . TYR A 1 98 ? 10.023 4.612 2.080 1.00 92.88 98 TYR A C 1
ATOM 779 O O . TYR A 1 98 ? 9.034 3.885 1.987 1.00 92.88 98 TYR A O 1
ATOM 787 N N . LEU A 1 99 ? 10.924 4.433 3.050 1.00 92.19 99 LEU A N 1
ATOM 788 C CA . LEU A 1 99 ? 10.889 3.331 4.022 1.00 92.19 99 LEU A CA 1
ATOM 789 C C . LEU A 1 99 ? 9.530 3.120 4.728 1.00 92.19 99 LEU A C 1
ATOM 791 O O . LEU A 1 99 ? 9.041 1.984 4.730 1.00 92.19 99 LEU A O 1
ATOM 795 N N . PRO A 1 100 ? 8.900 4.137 5.351 1.00 92.25 100 PRO A N 1
ATOM 796 C CA . PRO A 1 100 ? 7.592 3.966 5.980 1.00 92.25 100 PRO A CA 1
ATOM 797 C C . PRO A 1 100 ? 6.492 3.685 4.955 1.00 92.25 100 PRO A C 1
ATOM 799 O O . PRO A 1 100 ? 5.614 2.878 5.240 1.00 92.25 100 PRO A O 1
ATOM 802 N N . VAL A 1 101 ? 6.556 4.273 3.756 1.00 92.75 101 VAL A N 1
ATOM 803 C CA . VAL A 1 101 ? 5.573 4.022 2.689 1.00 92.75 101 VAL A CA 1
ATOM 804 C C . VAL A 1 101 ? 5.613 2.559 2.259 1.00 92.75 101 VAL A C 1
ATOM 806 O O . VAL A 1 101 ? 4.577 1.899 2.241 1.00 92.75 101 VAL A O 1
ATOM 809 N N . PHE A 1 102 ? 6.805 2.024 1.995 1.00 91.25 102 PHE A N 1
ATOM 810 C CA . PHE A 1 102 ? 6.987 0.631 1.592 1.00 91.25 102 PHE A CA 1
ATOM 811 C C . PHE A 1 102 ? 6.482 -0.352 2.657 1.00 91.25 102 PHE A C 1
ATOM 813 O O . PHE A 1 102 ? 5.695 -1.253 2.362 1.00 91.25 102 PHE A O 1
ATOM 820 N N . LYS A 1 103 ? 6.872 -0.145 3.924 1.00 91.25 103 LYS A N 1
ATOM 821 C CA . LYS A 1 103 ? 6.422 -1.000 5.034 1.00 91.25 103 LYS A CA 1
ATOM 822 C C . LYS A 1 103 ? 4.915 -0.919 5.266 1.00 91.25 103 LYS A C 1
ATOM 824 O O . LYS A 1 103 ? 4.292 -1.944 5.531 1.00 91.25 103 LYS A O 1
ATOM 829 N N . ALA A 1 104 ? 4.339 0.279 5.191 1.00 91.12 104 ALA A N 1
ATOM 830 C CA . ALA A 1 104 ? 2.900 0.460 5.328 1.00 91.12 104 ALA A CA 1
ATOM 831 C C . ALA A 1 104 ? 2.152 -0.233 4.189 1.00 91.12 104 ALA A C 1
ATOM 833 O O . ALA A 1 104 ? 1.200 -0.954 4.459 1.00 91.12 104 ALA A O 1
ATOM 834 N N . LYS A 1 105 ? 2.618 -0.079 2.943 1.00 90.50 105 LYS A N 1
ATOM 835 C CA . LYS A 1 105 ? 2.001 -0.703 1.771 1.00 90.50 105 LYS A CA 1
ATOM 836 C C . LYS A 1 105 ? 1.951 -2.225 1.902 1.00 90.50 105 LYS A C 1
ATOM 838 O O . LYS A 1 105 ? 0.874 -2.786 1.784 1.00 90.50 105 LYS A O 1
ATOM 843 N N . SER A 1 106 ? 3.066 -2.867 2.256 1.00 88.81 106 SER A N 1
ATOM 844 C CA . SER A 1 106 ? 3.109 -4.326 2.451 1.00 88.81 106 SER A CA 1
ATOM 845 C C . SER A 1 106 ? 2.153 -4.811 3.554 1.00 88.81 106 SER A C 1
ATOM 847 O O . SER A 1 106 ? 1.475 -5.823 3.389 1.00 88.81 106 SER A O 1
ATOM 849 N N . LYS A 1 107 ? 2.046 -4.080 4.675 1.00 88.31 107 LYS A N 1
ATOM 850 C CA . LYS A 1 107 ? 1.090 -4.418 5.745 1.00 88.31 107 LYS A CA 1
ATOM 851 C C . LYS A 1 107 ? -0.367 -4.208 5.323 1.00 88.31 107 LYS A C 1
ATOM 853 O O . LYS A 1 107 ? -1.222 -5.004 5.696 1.00 88.31 107 LYS A O 1
ATOM 858 N N . LEU A 1 108 ? -0.652 -3.133 4.593 1.00 90.00 108 LEU A N 1
ATOM 859 C CA . LEU A 1 108 ? -2.000 -2.811 4.123 1.00 90.00 108 LEU A CA 1
ATOM 860 C C . LEU A 1 108 ? -2.468 -3.782 3.047 1.00 90.00 108 LEU A C 1
ATOM 862 O O . LEU A 1 108 ? -3.612 -4.206 3.091 1.00 90.00 108 LEU A O 1
ATOM 866 N N . GLU A 1 109 ? -1.579 -4.188 2.147 1.00 87.75 109 GLU A N 1
ATOM 867 C CA . GLU A 1 109 ? -1.843 -5.225 1.150 1.00 87.75 109 GLU A CA 1
ATOM 868 C C . GLU A 1 109 ? -2.210 -6.550 1.829 1.00 87.75 109 GLU A C 1
ATOM 870 O O . GLU A 1 109 ? -3.241 -7.139 1.523 1.00 87.75 109 GLU A O 1
ATOM 875 N N . LEU A 1 110 ? -1.459 -6.951 2.863 1.00 87.38 110 LEU A N 1
ATOM 876 C CA . LEU A 1 110 ? -1.806 -8.123 3.670 1.00 87.38 110 LEU A CA 1
ATOM 877 C C . LEU A 1 110 ? -3.189 -7.996 4.336 1.00 87.38 110 LEU A C 1
ATOM 879 O O . LEU A 1 110 ? -3.937 -8.974 4.401 1.00 87.38 110 LEU A O 1
ATOM 883 N N . LEU A 1 111 ? -3.522 -6.806 4.845 1.00 91.00 111 LEU A N 1
ATOM 884 C CA . LEU A 1 111 ? -4.820 -6.516 5.456 1.00 91.00 111 LEU A CA 1
ATOM 885 C C . LEU A 1 111 ? -5.950 -6.582 4.423 1.00 91.00 111 LEU A C 1
ATOM 887 O O . LEU A 1 111 ? -6.974 -7.197 4.701 1.00 91.00 111 LEU A O 1
ATOM 891 N N . GLU A 1 112 ? -5.770 -6.002 3.236 1.00 89.00 112 GLU A N 1
ATOM 892 C CA . GLU A 1 112 ? -6.749 -6.039 2.143 1.00 89.00 112 GLU A CA 1
ATOM 893 C C . GLU A 1 112 ? -6.965 -7.465 1.636 1.00 89.00 112 GLU A C 1
ATOM 895 O O . GLU A 1 112 ? -8.110 -7.898 1.459 1.00 89.00 112 GLU A O 1
ATOM 900 N N . THR A 1 113 ? -5.889 -8.247 1.500 1.00 87.00 113 THR A N 1
ATOM 901 C CA . THR A 1 113 ? -6.002 -9.661 1.143 1.00 87.00 113 THR A CA 1
ATOM 902 C C . THR A 1 113 ? -6.805 -10.427 2.201 1.00 87.00 113 THR A C 1
ATOM 904 O O . THR A 1 113 ? -7.614 -11.298 1.879 1.00 87.00 113 THR A O 1
ATOM 907 N N . ARG A 1 114 ? -6.647 -10.093 3.483 1.00 90.31 114 ARG A N 1
ATOM 908 C CA . ARG A 1 114 ? -7.340 -10.788 4.579 1.00 90.31 114 ARG A CA 1
ATOM 909 C C . ARG A 1 114 ? -8.682 -10.171 4.963 1.00 90.31 114 ARG A C 1
ATOM 911 O O . ARG A 1 114 ? -9.378 -10.733 5.808 1.00 90.31 114 ARG A O 1
ATOM 918 N N . LEU A 1 115 ? -9.084 -9.075 4.325 1.00 92.50 115 LEU A N 1
ATOM 919 C CA . LEU A 1 115 ? -10.275 -8.315 4.690 1.00 92.50 115 LEU A CA 1
ATOM 920 C C . LEU A 1 115 ? -11.577 -9.134 4.660 1.00 92.50 115 LEU A C 1
ATOM 922 O O . LEU A 1 115 ? -12.325 -9.036 5.630 1.00 92.50 115 LEU A O 1
ATOM 926 N N . PRO A 1 116 ? -11.843 -10.007 3.663 1.00 91.75 116 PRO A N 1
ATOM 927 C CA . PRO A 1 116 ? -13.047 -10.841 3.680 1.00 91.75 116 PRO A CA 1
ATOM 928 C C . PRO A 1 116 ? -13.113 -11.755 4.910 1.00 91.75 116 PRO A C 1
ATOM 930 O O . PRO A 1 116 ? -14.177 -11.929 5.495 1.00 91.75 116 PRO A O 1
ATOM 933 N N . TYR A 1 117 ? -11.971 -12.289 5.356 1.00 91.69 117 TYR A N 1
ATOM 934 C CA . TYR A 1 117 ? -11.897 -13.118 6.562 1.00 91.69 117 TYR A CA 1
ATOM 935 C C . TYR A 1 117 ? -12.116 -12.298 7.835 1.00 91.69 117 TYR A C 1
ATOM 937 O O . TYR A 1 117 ? -12.762 -12.777 8.765 1.00 91.69 117 TYR A O 1
ATOM 945 N N . ILE A 1 118 ? -11.611 -11.060 7.872 1.00 94.69 118 ILE A N 1
ATOM 946 C CA . ILE A 1 118 ? -11.861 -10.125 8.975 1.00 94.69 118 ILE A CA 1
ATOM 947 C C . ILE A 1 118 ? -13.358 -9.835 9.071 1.00 94.69 118 ILE A C 1
ATOM 949 O O . ILE A 1 118 ? -13.937 -10.022 10.137 1.00 94.69 118 ILE A O 1
ATOM 953 N N . VAL A 1 119 ? -13.993 -9.436 7.966 1.00 95.38 119 VAL A N 1
ATOM 954 C CA . VAL A 1 119 ? -15.426 -9.104 7.936 1.00 95.38 119 VAL A CA 1
ATOM 955 C C . VAL A 1 119 ? -16.281 -10.331 8.253 1.00 95.38 119 VAL A C 1
ATOM 957 O O . VAL A 1 119 ? -17.201 -10.225 9.055 1.00 95.38 119 VAL A O 1
ATOM 960 N N . SER A 1 120 ? -15.926 -11.512 7.741 1.00 93.69 120 SER A N 1
ATOM 961 C CA . SER A 1 120 ? -16.578 -12.777 8.108 1.00 93.69 120 SER A CA 1
ATOM 962 C C . SER A 1 120 ? -16.502 -13.046 9.614 1.00 93.69 120 SER A C 1
ATOM 964 O O . SER A 1 120 ? -17.512 -13.343 10.252 1.00 93.69 120 SER A O 1
ATOM 966 N N . TYR A 1 121 ? -15.322 -12.874 10.217 1.00 94.56 121 TYR A N 1
ATOM 967 C CA . TYR A 1 121 ? -15.145 -13.045 11.657 1.00 94.56 121 TYR A CA 1
ATOM 968 C C . TYR A 1 121 ? -15.966 -12.029 12.462 1.00 94.56 121 TYR A C 1
ATOM 970 O O . TYR A 1 121 ? -16.584 -12.387 13.466 1.00 94.56 121 TYR A O 1
ATOM 978 N N . MET A 1 122 ? -16.026 -10.775 12.006 1.00 95.50 122 MET A N 1
ATOM 979 C CA . MET A 1 122 ? -16.891 -9.755 12.599 1.00 95.50 122 MET A CA 1
ATOM 980 C C . MET A 1 122 ? -18.370 -10.138 12.486 1.00 95.50 122 MET A C 1
ATOM 982 O O . MET A 1 122 ? -19.086 -10.027 13.479 1.00 95.50 122 MET A O 1
ATOM 986 N N . ALA A 1 123 ? -18.817 -10.622 11.323 1.00 94.31 123 ALA A N 1
ATOM 987 C CA . ALA A 1 123 ? -20.195 -11.047 11.087 1.00 94.31 123 ALA A CA 1
ATOM 988 C C . ALA A 1 123 ? -20.590 -12.173 12.051 1.00 94.31 123 ALA A C 1
ATOM 990 O O . ALA A 1 123 ? -21.583 -12.049 12.764 1.00 94.31 123 ALA A O 1
ATOM 991 N N . VAL A 1 124 ? -19.762 -13.218 12.167 1.00 94.50 124 VAL A N 1
ATOM 992 C CA . VAL A 1 124 ? -19.983 -14.341 13.099 1.00 94.50 124 VAL A CA 1
ATOM 993 C C . VAL A 1 124 ? -20.109 -13.854 14.545 1.00 94.50 124 VAL A C 1
ATOM 995 O O . VAL A 1 124 ? -21.007 -14.281 15.271 1.00 94.50 124 VAL A O 1
ATOM 998 N N . LEU A 1 125 ? -19.239 -12.936 14.978 1.00 94.62 125 LEU A N 1
ATOM 999 C CA . LEU A 1 125 ? -19.325 -12.361 16.322 1.00 94.62 125 LEU A CA 1
ATOM 1000 C C . LEU A 1 125 ? -20.577 -11.492 16.506 1.00 94.62 125 LEU A C 1
ATOM 1002 O O . LEU A 1 125 ? -21.178 -11.527 17.580 1.00 94.62 125 LEU A O 1
ATOM 1006 N N . SER A 1 126 ? -20.981 -10.746 15.478 1.00 94.31 126 SER A N 1
ATOM 1007 C CA . SER A 1 126 ? -22.199 -9.935 15.504 1.00 94.31 126 SER A CA 1
ATOM 1008 C C . SER A 1 126 ? -23.455 -10.803 15.608 1.00 94.31 126 SER A C 1
ATOM 1010 O O . SER A 1 126 ? -24.337 -10.483 16.401 1.00 94.31 126 SER A O 1
ATOM 1012 N N . TYR A 1 127 ? -23.527 -11.933 14.891 1.00 92.12 127 TYR A N 1
ATOM 1013 C CA . TYR A 1 127 ? -24.617 -12.912 15.040 1.00 92.12 127 TYR A CA 1
ATOM 1014 C C . TYR A 1 127 ? -24.668 -13.535 16.433 1.00 92.12 127 TYR A C 1
ATOM 1016 O O . TYR A 1 127 ? -25.747 -13.815 16.945 1.00 92.12 127 TYR A O 1
ATOM 1024 N N . ALA A 1 128 ? -23.515 -13.699 17.085 1.00 92.56 128 ALA A N 1
ATOM 1025 C CA . ALA A 1 128 ? -23.443 -14.117 18.483 1.00 92.56 128 ALA A CA 1
ATOM 1026 C C . ALA A 1 128 ? -23.873 -13.013 19.478 1.00 92.56 128 ALA A C 1
ATOM 1028 O O . ALA A 1 128 ? -23.653 -13.154 20.682 1.00 92.56 128 ALA A O 1
ATOM 1029 N N . GLY A 1 129 ? -24.443 -11.903 18.995 1.00 90.75 129 GLY A N 1
ATOM 1030 C CA . GLY A 1 129 ? -24.949 -10.797 19.807 1.00 90.75 129 GLY A CA 1
ATOM 1031 C C . GLY A 1 129 ? -23.862 -9.873 20.356 1.00 90.75 129 GLY A C 1
ATOM 1032 O O . GLY A 1 129 ? -24.121 -9.111 21.288 1.00 90.75 129 GLY A O 1
ATOM 1033 N N . ARG A 1 130 ? -22.628 -9.933 19.832 1.00 93.38 130 ARG A N 1
ATOM 1034 C CA . ARG A 1 130 ? -21.551 -9.046 20.291 1.00 93.38 130 ARG A CA 1
ATOM 1035 C C . ARG A 1 130 ? -21.676 -7.658 19.674 1.00 93.38 130 ARG A C 1
ATOM 1037 O O . ARG A 1 130 ? -21.867 -7.516 18.472 1.00 93.38 130 ARG A O 1
ATOM 1044 N N . ASN A 1 131 ? -21.482 -6.635 20.502 1.00 92.56 131 ASN A N 1
ATOM 1045 C CA . ASN A 1 131 ? -21.397 -5.251 20.046 1.00 92.56 131 ASN A CA 1
ATOM 1046 C C . ASN A 1 131 ? -20.046 -4.950 19.366 1.00 92.56 131 ASN A C 1
ATOM 1048 O O . ASN A 1 131 ? -19.076 -5.706 19.489 1.00 92.56 131 ASN A O 1
ATOM 1052 N N . MET A 1 132 ? -19.970 -3.805 18.683 1.00 94.75 132 MET A N 1
ATOM 1053 C CA . MET A 1 132 ? -18.783 -3.397 17.926 1.00 94.75 132 MET A CA 1
ATOM 1054 C C . MET A 1 132 ? -17.514 -3.321 18.791 1.00 94.75 132 MET A C 1
ATOM 1056 O O . MET A 1 132 ? -16.446 -3.762 18.373 1.00 94.75 132 MET A O 1
ATOM 1060 N N . GLU A 1 133 ? -17.619 -2.825 20.022 1.00 94.75 133 GLU A N 1
ATOM 1061 C CA . GLU A 1 133 ? -16.486 -2.719 20.950 1.00 94.75 133 GLU A CA 1
ATOM 1062 C C . GLU A 1 133 ? -15.901 -4.093 21.303 1.00 94.75 133 GLU A C 1
ATOM 1064 O O . GLU A 1 133 ? -14.682 -4.286 21.277 1.00 94.75 133 GLU A O 1
ATOM 1069 N N . SER A 1 134 ? -16.766 -5.080 21.568 1.00 94.88 134 SER A N 1
ATOM 1070 C CA . SER A 1 134 ? -16.349 -6.458 21.835 1.00 94.88 134 SER A CA 1
ATOM 1071 C C . SER A 1 134 ? -15.746 -7.122 20.595 1.00 94.88 134 SER A C 1
ATOM 1073 O O . SER A 1 134 ? -14.768 -7.866 20.710 1.00 94.88 134 SER A O 1
ATOM 1075 N N . ILE A 1 135 ? -16.275 -6.820 19.404 1.00 95.69 135 ILE A N 1
ATOM 1076 C CA . ILE A 1 135 ? -15.714 -7.282 18.129 1.00 95.69 135 ILE A CA 1
ATOM 1077 C C . ILE A 1 135 ? -14.299 -6.720 17.932 1.00 95.69 135 ILE A C 1
ATOM 1079 O O . ILE A 1 135 ? -13.374 -7.490 17.669 1.00 95.69 135 ILE A O 1
ATOM 1083 N N . ILE A 1 136 ? -14.089 -5.414 18.139 1.00 95.81 136 ILE A N 1
ATOM 1084 C CA . ILE A 1 136 ? -12.759 -4.781 18.057 1.00 95.81 136 ILE A CA 1
ATOM 1085 C C . ILE A 1 136 ? -11.801 -5.401 19.080 1.00 95.81 136 ILE A C 1
ATOM 1087 O O . ILE A 1 136 ? -10.649 -5.680 18.745 1.00 95.81 136 ILE A O 1
ATOM 1091 N N . ALA A 1 137 ? -12.264 -5.679 20.302 1.00 95.81 137 ALA A N 1
ATOM 1092 C CA . ALA A 1 137 ? -11.452 -6.351 21.317 1.00 95.81 137 ALA A CA 1
ATOM 1093 C C . ALA A 1 137 ? -11.001 -7.747 20.863 1.00 95.81 137 ALA A C 1
ATOM 1095 O O . ALA A 1 137 ? -9.832 -8.107 21.016 1.00 95.81 137 ALA A O 1
ATOM 1096 N N . LYS A 1 138 ? -11.895 -8.517 20.232 1.00 95.56 138 LYS A N 1
ATOM 1097 C CA . LYS A 1 138 ? -11.563 -9.834 19.673 1.00 95.56 138 LYS A CA 1
ATOM 1098 C C . LYS A 1 138 ? -10.652 -9.755 18.450 1.00 95.56 138 LYS A C 1
ATOM 1100 O O . LYS A 1 138 ? -9.777 -10.610 18.301 1.00 95.56 138 LYS A O 1
ATOM 1105 N N . LEU A 1 139 ? -10.799 -8.728 17.615 1.00 95.00 139 LEU A N 1
ATOM 1106 C CA . LEU A 1 139 ? -9.867 -8.442 16.523 1.00 95.00 139 LEU A CA 1
ATOM 1107 C C . LEU A 1 139 ? -8.486 -8.036 17.037 1.00 95.00 139 LEU A C 1
ATOM 1109 O O . LEU A 1 139 ? -7.494 -8.402 16.422 1.00 95.00 139 LEU A O 1
ATOM 1113 N N . ALA A 1 140 ? -8.393 -7.330 18.164 1.00 94.50 140 ALA A N 1
ATOM 1114 C CA . ALA A 1 140 ? -7.111 -7.016 18.789 1.00 94.50 140 ALA A CA 1
ATOM 1115 C C . ALA A 1 140 ? -6.429 -8.281 19.339 1.00 94.50 140 ALA A C 1
ATOM 1117 O O . ALA A 1 140 ? -5.231 -8.461 19.142 1.00 94.50 140 ALA A O 1
ATOM 1118 N N . GLU A 1 141 ? -7.194 -9.192 19.952 1.00 93.62 141 GLU A N 1
ATOM 1119 C CA . GLU A 1 141 ? -6.690 -10.464 20.496 1.00 93.62 141 GLU A CA 1
ATOM 1120 C C . GLU A 1 141 ? -6.166 -11.412 19.400 1.00 93.62 141 GLU A C 1
ATOM 1122 O O . GLU A 1 141 ? -5.106 -12.021 19.542 1.00 93.62 141 GLU A O 1
ATOM 1127 N N . LYS A 1 142 ? -6.900 -11.542 18.287 1.00 92.19 142 LYS A N 1
ATOM 1128 C CA . LYS A 1 142 ? -6.549 -12.434 17.164 1.00 92.19 142 LYS A CA 1
ATOM 1129 C C . LYS A 1 142 ? -5.894 -11.705 15.990 1.00 92.19 142 LYS A C 1
ATOM 1131 O O . LYS A 1 142 ? -5.663 -12.304 14.940 1.00 92.19 142 LYS A O 1
ATOM 1136 N N . GLY A 1 143 ? -5.553 -10.430 16.155 1.00 86.19 143 GLY A N 1
ATOM 1137 C CA . GLY A 1 143 ? -5.202 -9.536 15.051 1.00 86.19 143 GLY A CA 1
ATOM 1138 C C . GLY A 1 143 ? -3.973 -9.955 14.255 1.00 86.19 143 GLY A C 1
ATOM 1139 O O . GLY A 1 143 ? -3.896 -9.658 13.064 1.00 86.19 143 GLY A O 1
ATOM 1140 N N . LYS A 1 144 ? -3.044 -10.699 14.869 1.00 87.44 144 LYS A N 1
ATOM 1141 C CA . LYS A 1 144 ? -1.850 -11.230 14.197 1.00 87.44 144 LYS A CA 1
ATOM 1142 C C . LYS A 1 144 ? -2.201 -12.206 13.070 1.00 87.44 144 LYS A C 1
ATOM 1144 O O . LYS A 1 144 ? -1.525 -12.222 12.044 1.00 87.44 144 LYS A O 1
ATOM 1149 N N . LEU A 1 145 ? -3.280 -12.978 13.233 1.00 86.00 145 LEU A N 1
ATOM 1150 C CA . LEU A 1 145 ? -3.776 -13.900 12.207 1.00 86.00 145 LEU A CA 1
ATOM 1151 C C . LEU A 1 145 ? -4.265 -13.142 10.968 1.00 86.00 145 LEU A C 1
ATOM 1153 O O . LEU A 1 145 ? -4.105 -13.611 9.847 1.00 86.00 145 LEU A O 1
ATOM 1157 N N . PHE A 1 146 ? -4.811 -11.944 11.158 1.00 85.62 146 PHE A N 1
ATOM 1158 C CA . PHE A 1 146 ? -5.450 -11.174 10.097 1.00 85.62 146 PHE A CA 1
ATOM 1159 C C . PHE A 1 146 ? -4.619 -9.988 9.587 1.00 85.62 146 PHE A C 1
ATOM 1161 O O . PHE A 1 146 ? -5.006 -9.350 8.618 1.00 85.62 146 PHE A O 1
ATOM 1168 N N . GLY A 1 147 ? -3.483 -9.678 10.219 1.00 87.75 147 GLY A N 1
ATOM 1169 C CA . GLY A 1 147 ? -2.683 -8.493 9.885 1.00 87.75 147 GLY A CA 1
ATOM 1170 C C . GLY A 1 147 ? -3.277 -7.167 10.389 1.00 87.75 147 GLY A C 1
ATOM 1171 O O . GLY A 1 147 ? -2.811 -6.106 9.991 1.00 87.75 147 GLY A O 1
ATOM 1172 N N . ILE A 1 148 ? -4.270 -7.210 11.287 1.00 92.44 148 ILE A N 1
ATOM 1173 C CA . ILE A 1 148 ? -4.983 -6.031 11.821 1.00 92.44 148 ILE A CA 1
ATOM 1174 C C . ILE A 1 148 ? -4.646 -5.730 13.291 1.00 92.44 148 ILE A C 1
ATOM 1176 O O . ILE A 1 148 ? -5.241 -4.848 13.896 1.00 92.44 148 ILE A O 1
ATOM 1180 N N . GLU A 1 149 ? -3.677 -6.430 13.884 1.00 91.00 149 GLU A N 1
ATOM 1181 C CA . GLU A 1 149 ? -3.309 -6.287 15.304 1.00 91.00 149 GLU A CA 1
ATOM 1182 C C . GLU A 1 149 ? -3.033 -4.834 15.715 1.00 91.00 149 GLU A C 1
ATOM 1184 O O . GLU A 1 149 ? -3.656 -4.316 16.640 1.00 91.00 149 GLU A O 1
ATOM 1189 N N . GLU A 1 150 ? -2.128 -4.150 15.009 1.00 90.44 150 GLU A N 1
ATOM 1190 C CA . GLU A 1 150 ? -1.767 -2.766 15.323 1.00 90.44 150 GLU A CA 1
ATOM 1191 C C . GLU A 1 150 ? -2.968 -1.805 15.185 1.00 90.44 150 GLU A C 1
ATOM 1193 O O . GLU A 1 150 ? -3.230 -1.077 16.149 1.00 90.44 150 GLU A O 1
ATOM 1198 N N . PRO A 1 151 ? -3.725 -1.789 14.064 1.00 92.38 151 PRO A N 1
ATOM 1199 C CA . PRO A 1 151 ? -4.966 -1.019 13.968 1.00 92.38 151 PRO A CA 1
ATOM 1200 C C . PRO A 1 151 ? -5.979 -1.351 15.066 1.00 92.38 151 PRO A C 1
ATOM 1202 O O . PRO A 1 151 ? -6.451 -0.442 15.745 1.00 92.38 151 PRO A O 1
ATOM 1205 N N . ALA A 1 152 ? -6.269 -2.630 15.308 1.00 94.50 152 ALA A N 1
ATOM 1206 C CA . ALA A 1 152 ? -7.272 -3.052 16.281 1.00 94.50 152 ALA A CA 1
ATOM 1207 C C . ALA A 1 152 ? -6.894 -2.657 17.716 1.00 94.50 152 ALA A C 1
ATOM 1209 O O . ALA A 1 152 ? -7.723 -2.100 18.431 1.00 94.50 152 ALA A O 1
ATOM 1210 N N . ILE A 1 153 ? -5.633 -2.838 18.126 1.00 94.38 153 ILE A N 1
ATOM 1211 C CA . ILE A 1 153 ? -5.146 -2.394 19.443 1.00 94.38 153 ILE A CA 1
ATOM 1212 C C . ILE A 1 153 ? -5.222 -0.867 19.573 1.00 94.38 153 ILE A C 1
ATOM 1214 O O . ILE A 1 153 ? -5.559 -0.354 20.645 1.00 94.38 153 ILE A O 1
ATOM 1218 N N . ARG A 1 154 ? -4.903 -0.114 18.509 1.00 93.06 154 ARG A N 1
ATOM 1219 C CA . ARG A 1 154 ? -5.029 1.353 18.524 1.00 93.06 154 ARG A CA 1
ATOM 1220 C C . ARG A 1 154 ? -6.481 1.790 18.681 1.00 93.06 154 ARG A C 1
ATOM 1222 O O . ARG A 1 154 ? -6.737 2.663 19.508 1.00 93.06 154 ARG A O 1
ATOM 1229 N N . MET A 1 155 ? -7.397 1.192 17.923 1.00 95.62 155 MET A N 1
ATOM 1230 C CA . MET A 1 155 ? -8.835 1.459 18.013 1.00 95.62 155 MET A CA 1
ATOM 1231 C C . MET A 1 155 ? -9.364 1.128 19.413 1.00 95.62 155 MET A C 1
ATOM 1233 O O . MET A 1 155 ? -9.967 1.978 20.065 1.00 95.62 155 MET A O 1
ATOM 1237 N N . LEU A 1 156 ? -9.015 -0.053 19.933 1.00 95.81 156 LEU A N 1
ATOM 1238 C CA . LEU A 1 156 ? -9.395 -0.501 21.271 1.00 95.81 156 LEU A CA 1
ATOM 1239 C C . LEU A 1 156 ? -8.908 0.457 22.365 1.00 95.81 156 LEU A C 1
ATOM 1241 O O . LEU A 1 156 ? -9.658 0.808 23.271 1.00 95.81 156 LEU A O 1
ATOM 1245 N N . ARG A 1 157 ? -7.660 0.930 22.265 1.00 94.50 157 ARG A N 1
ATOM 1246 C CA . ARG A 1 157 ? -7.098 1.916 23.197 1.00 94.50 157 ARG A CA 1
ATOM 1247 C C . ARG A 1 157 ? -7.868 3.235 23.164 1.00 94.50 157 ARG A C 1
ATOM 1249 O O . ARG A 1 157 ? -8.056 3.839 24.215 1.00 94.50 157 ARG A O 1
ATOM 1256 N N . ARG A 1 158 ? -8.288 3.707 21.989 1.00 94.88 158 ARG A N 1
ATOM 1257 C CA . ARG A 1 158 ? -9.059 4.956 21.890 1.00 94.88 158 ARG A CA 1
ATOM 1258 C C . ARG A 1 158 ? -10.419 4.833 22.574 1.00 94.88 158 ARG A C 1
ATOM 1260 O O . ARG A 1 158 ? -10.793 5.751 23.291 1.00 94.88 158 ARG A O 1
ATOM 1267 N N . ILE A 1 159 ? -11.084 3.690 22.435 1.00 95.12 159 ILE A N 1
ATOM 1268 C CA . ILE A 1 159 ? -12.361 3.431 23.109 1.00 95.12 159 ILE A CA 1
ATOM 1269 C C . ILE A 1 159 ? -12.152 3.298 24.625 1.00 95.12 159 ILE A C 1
ATOM 1271 O O . ILE A 1 159 ? -12.613 4.134 25.395 1.00 95.12 159 ILE A O 1
ATOM 1275 N N . PHE A 1 160 ? -11.394 2.291 25.070 1.00 94.25 160 PHE A N 1
ATOM 1276 C CA . PHE A 1 160 ? -11.365 1.902 26.487 1.00 94.25 160 PHE A CA 1
ATOM 1277 C C . PHE A 1 160 ? -10.456 2.757 27.373 1.00 94.25 160 PHE A C 1
ATOM 1279 O O . PHE A 1 160 ? -10.700 2.857 28.570 1.00 94.25 160 PHE A O 1
ATOM 1286 N N . ILE A 1 161 ? -9.387 3.341 26.820 1.00 93.50 161 ILE A N 1
ATOM 1287 C CA . ILE A 1 161 ? -8.426 4.134 27.607 1.00 93.50 161 ILE A CA 1
ATOM 1288 C C . ILE A 1 161 ? -8.691 5.631 27.449 1.00 93.50 161 ILE A C 1
ATOM 1290 O O . ILE A 1 161 ? -8.560 6.371 28.419 1.00 93.50 161 ILE A O 1
ATOM 1294 N N . LEU A 1 162 ? -9.042 6.091 26.244 1.00 92.44 162 LEU A N 1
ATOM 1295 C CA . LEU A 1 162 ? -9.293 7.516 25.989 1.00 92.44 162 LEU A CA 1
ATOM 1296 C C . LEU A 1 162 ? -10.776 7.902 26.081 1.00 92.44 162 LEU A C 1
ATOM 1298 O O . LEU A 1 162 ? -11.075 9.090 26.000 1.00 92.44 162 LEU A O 1
ATOM 1302 N N . GLY A 1 163 ? -11.686 6.935 26.250 1.00 92.75 163 GLY A N 1
ATOM 1303 C CA . GLY A 1 163 ? -13.125 7.192 26.351 1.00 92.75 163 GLY A CA 1
ATOM 1304 C C . GLY A 1 163 ? -13.725 7.778 25.073 1.00 92.75 163 GLY A C 1
ATOM 1305 O O . GLY A 1 163 ? -14.697 8.527 25.138 1.00 92.75 163 GLY A O 1
ATOM 1306 N N . GLN A 1 164 ? -13.113 7.517 23.914 1.00 94.56 164 GLN A N 1
ATOM 1307 C CA . GLN A 1 164 ? -13.607 8.019 22.638 1.00 94.56 164 GLN A CA 1
ATOM 1308 C C . GLN A 1 164 ? -14.821 7.202 22.185 1.00 94.56 164 GLN A C 1
ATOM 1310 O O . GLN A 1 164 ? -14.765 5.975 22.181 1.00 94.56 164 GLN A O 1
ATOM 1315 N N . ASP A 1 165 ? -15.874 7.891 21.739 1.00 95.44 165 ASP A N 1
ATOM 1316 C CA . ASP A 1 165 ? -17.039 7.278 21.092 1.00 95.44 165 ASP A CA 1
ATOM 1317 C C . ASP A 1 165 ? -16.605 6.356 19.939 1.00 95.44 165 ASP A C 1
ATOM 1319 O O . ASP A 1 165 ? -15.807 6.751 19.081 1.00 95.44 165 ASP A O 1
ATOM 1323 N N . THR A 1 166 ? -17.135 5.133 19.928 1.00 95.31 166 THR A N 1
ATOM 1324 C CA . THR A 1 166 ? -16.859 4.095 18.934 1.00 95.31 166 THR A CA 1
ATOM 1325 C C . THR A 1 166 ? -17.131 4.558 17.501 1.00 95.31 166 THR A C 1
ATOM 1327 O O . THR A 1 166 ? -16.278 4.335 16.639 1.00 95.31 166 THR A O 1
ATOM 1330 N N . ALA A 1 167 ? -18.245 5.247 17.230 1.00 95.56 167 ALA A N 1
ATOM 1331 C CA . ALA A 1 167 ? -18.552 5.742 15.885 1.00 95.56 167 ALA A CA 1
ATOM 1332 C C . ALA A 1 167 ? -17.524 6.783 15.425 1.00 95.56 167 ALA A C 1
ATOM 1334 O O . ALA A 1 167 ? -16.915 6.670 14.357 1.00 95.56 167 ALA A O 1
ATOM 1335 N N . ARG A 1 168 ? -17.242 7.759 16.294 1.00 95.94 168 ARG A N 1
ATOM 1336 C CA . ARG A 1 168 ? -16.239 8.794 16.027 1.00 95.94 168 ARG A CA 1
ATOM 1337 C C . ARG A 1 168 ? -14.840 8.206 15.861 1.00 95.94 168 ARG A C 1
ATOM 1339 O O . ARG A 1 168 ? -14.071 8.676 15.030 1.00 95.94 168 ARG A O 1
ATOM 1346 N N . MET A 1 169 ? -14.495 7.192 16.648 1.00 96.69 169 MET A N 1
ATOM 1347 C CA . MET A 1 169 ? -13.216 6.493 16.560 1.00 96.69 169 MET A CA 1
ATOM 1348 C C . MET A 1 169 ? -13.057 5.801 15.201 1.00 96.69 169 MET A C 1
ATOM 1350 O O . MET A 1 169 ? -12.003 5.955 14.579 1.00 96.69 169 MET A O 1
ATOM 1354 N N . LEU A 1 170 ? -14.090 5.093 14.730 1.00 96.94 170 LEU A N 1
ATOM 1355 C CA . LEU A 1 170 ? -14.092 4.425 13.425 1.00 96.94 170 LEU A CA 1
ATOM 1356 C C . LEU A 1 170 ? -13.920 5.435 12.283 1.00 96.94 170 LEU A C 1
ATOM 1358 O O . LEU A 1 170 ? -13.054 5.243 11.432 1.00 96.94 170 LEU A O 1
ATOM 1362 N N . MET A 1 171 ? -14.658 6.548 12.326 1.00 96.62 171 MET A N 1
ATOM 1363 C CA . MET A 1 171 ? -14.541 7.649 11.361 1.00 96.62 171 MET A CA 1
ATOM 1364 C C . MET A 1 171 ? -13.159 8.331 11.401 1.00 96.62 171 MET A C 1
ATOM 1366 O O . MET A 1 171 ? -12.596 8.711 10.377 1.00 96.62 171 MET A O 1
ATOM 1370 N N . ASP A 1 172 ? -12.566 8.492 12.585 1.00 95.06 172 ASP A N 1
ATOM 1371 C CA . ASP A 1 172 ? -11.218 9.054 12.712 1.00 95.06 172 ASP A CA 1
ATOM 1372 C C . ASP A 1 172 ? -10.136 8.095 12.195 1.00 95.06 172 ASP A C 1
ATOM 1374 O O . ASP A 1 172 ? -9.085 8.544 11.729 1.00 95.06 172 ASP A O 1
ATOM 1378 N N . GLU A 1 173 ? -10.331 6.781 12.337 1.00 94.94 173 GLU A N 1
ATOM 1379 C CA . GLU A 1 173 ? -9.385 5.778 11.845 1.00 94.94 173 GLU A CA 1
ATOM 1380 C C . GLU A 1 173 ? -9.546 5.530 10.337 1.00 94.94 173 GLU A C 1
ATOM 1382 O O . GLU A 1 173 ? -8.527 5.318 9.673 1.00 94.94 173 GLU A O 1
ATOM 1387 N N . SER A 1 174 ? -10.758 5.660 9.776 1.00 95.44 174 SER A N 1
ATOM 1388 C CA . SER A 1 174 ? -10.989 5.597 8.325 1.00 95.44 174 SER A CA 1
ATOM 1389 C C . SER A 1 174 ? -10.206 6.684 7.587 1.00 95.44 174 SER A C 1
ATOM 1391 O O . SER A 1 174 ? -9.395 6.400 6.712 1.00 95.44 174 SER A O 1
ATOM 1393 N N . ARG A 1 175 ? -10.285 7.929 8.069 1.00 93.25 175 ARG A N 1
ATOM 1394 C CA . ARG A 1 175 ? -9.550 9.075 7.504 1.00 93.25 175 ARG A CA 1
ATOM 1395 C C . ARG A 1 175 ? -8.028 8.949 7.609 1.00 93.25 175 ARG A C 1
ATOM 1397 O O . ARG A 1 175 ? -7.302 9.697 6.957 1.00 93.25 175 ARG A O 1
ATOM 1404 N N . LYS A 1 176 ? -7.532 8.055 8.468 1.00 90.19 176 LYS A N 1
ATOM 1405 C CA . LYS A 1 176 ? -6.098 7.827 8.698 1.00 90.19 176 LYS A CA 1
ATOM 1406 C C . LYS A 1 176 ? -5.551 6.618 7.958 1.00 90.19 176 LYS A C 1
ATOM 1408 O O . LYS A 1 176 ? -4.329 6.500 7.878 1.00 90.19 176 LYS A O 1
ATOM 1413 N N . THR A 1 177 ? -6.386 5.694 7.487 1.00 92.00 177 THR A N 1
ATOM 1414 C CA . THR A 1 177 ? -5.887 4.529 6.752 1.00 92.00 177 THR A CA 1
ATOM 1415 C C . THR A 1 177 ? -5.555 4.903 5.306 1.00 92.00 177 THR A C 1
ATOM 1417 O O . THR A 1 177 ? -6.368 5.534 4.640 1.00 92.00 177 THR A O 1
ATOM 1420 N N . PRO A 1 178 ? -4.380 4.512 4.776 1.00 88.00 178 PRO A N 1
ATOM 1421 C CA . PRO A 1 178 ? -4.088 4.660 3.350 1.00 88.00 178 PRO A CA 1
ATOM 1422 C C . PRO A 1 178 ? -4.861 3.666 2.466 1.00 88.00 178 PRO A C 1
ATOM 1424 O O . PRO A 1 178 ? -4.882 3.831 1.250 1.00 88.00 178 PRO A O 1
ATOM 1427 N N . SER A 1 179 ? -5.451 2.614 3.048 1.00 91.81 179 SER A N 1
ATOM 1428 C CA . SER A 1 179 ? -6.257 1.634 2.311 1.00 91.81 179 SER A CA 1
ATOM 1429 C C . SER A 1 179 ? -7.670 2.161 2.083 1.00 91.81 179 SER A C 1
ATOM 1431 O O . SER A 1 179 ? -8.402 2.414 3.040 1.00 91.81 179 SER A O 1
ATOM 1433 N N . VAL A 1 180 ? -8.065 2.264 0.812 1.00 91.00 180 VAL A N 1
ATOM 1434 C CA . VAL A 1 180 ? -9.391 2.749 0.396 1.00 91.00 180 VAL A CA 1
ATOM 1435 C C . VAL A 1 180 ? -10.492 1.780 0.828 1.00 91.00 180 VAL A C 1
ATOM 1437 O O . VAL A 1 180 ? -11.509 2.206 1.369 1.00 91.00 180 VAL A O 1
ATOM 1440 N N . VAL A 1 181 ? -10.273 0.473 0.647 1.00 90.38 181 VAL A N 1
ATOM 1441 C CA . VAL A 1 181 ? -11.269 -0.555 0.990 1.00 90.38 181 VAL A CA 1
ATOM 1442 C C . VAL A 1 181 ? -11.484 -0.605 2.502 1.00 90.38 181 VAL A C 1
ATOM 1444 O O . VAL A 1 181 ? -12.619 -0.600 2.973 1.00 90.38 181 VAL A O 1
ATOM 1447 N N . PHE A 1 182 ? -10.397 -0.575 3.280 1.00 93.38 182 PHE A N 1
ATOM 1448 C CA . PHE A 1 182 ? -10.503 -0.548 4.736 1.00 93.38 182 PHE A CA 1
ATOM 1449 C C . PHE A 1 182 ? -11.113 0.767 5.244 1.00 93.38 182 PHE A C 1
ATOM 1451 O O . PHE A 1 182 ? -11.902 0.735 6.184 1.00 93.38 182 PHE A O 1
ATOM 1458 N N . SER A 1 183 ? -10.810 1.905 4.605 1.00 95.38 183 SER A N 1
ATOM 1459 C CA . SER A 1 183 ? -11.443 3.194 4.926 1.00 95.38 183 SER A CA 1
ATOM 1460 C C . SER A 1 183 ? -12.957 3.116 4.765 1.00 95.38 183 SER A C 1
ATOM 1462 O O . SER A 1 183 ? -13.687 3.431 5.701 1.00 95.38 183 SER A O 1
ATOM 1464 N N . SER A 1 184 ? -13.423 2.632 3.611 1.00 94.88 184 SER A N 1
ATOM 1465 C CA . SER A 1 184 ? -14.851 2.513 3.294 1.00 94.88 184 SER A CA 1
ATOM 1466 C C . SER A 1 184 ? -15.592 1.603 4.277 1.00 94.88 184 SER A C 1
ATOM 1468 O O . SER A 1 184 ? -16.701 1.926 4.712 1.00 94.88 184 SER A O 1
ATOM 1470 N N . LEU A 1 185 ? -14.971 0.482 4.670 1.00 95.19 185 LEU A N 1
ATOM 1471 C CA . LEU A 1 185 ? -15.523 -0.417 5.685 1.00 95.19 185 LEU A CA 1
ATOM 1472 C C . LEU A 1 185 ? -15.684 0.302 7.032 1.00 95.19 185 LEU A C 1
ATOM 1474 O O . LEU A 1 185 ? -16.749 0.232 7.641 1.00 95.19 185 LEU A O 1
ATOM 1478 N N . LEU A 1 186 ? -14.644 1.001 7.498 1.00 96.50 186 LEU A N 1
ATOM 1479 C CA . LEU A 1 186 ? -14.676 1.721 8.775 1.00 96.50 186 LEU A CA 1
ATOM 1480 C C . LEU A 1 186 ? -15.694 2.872 8.777 1.00 96.50 186 LEU A C 1
ATOM 1482 O O . LEU A 1 186 ? -16.376 3.061 9.781 1.00 96.50 186 LEU A O 1
ATOM 1486 N N . GLU A 1 187 ? -15.836 3.609 7.671 1.00 96.38 187 GLU A N 1
ATOM 1487 C CA . GLU A 1 187 ? -16.849 4.671 7.527 1.00 96.38 187 GLU A CA 1
ATOM 1488 C C . GLU A 1 187 ? -18.267 4.115 7.605 1.00 96.38 187 GLU A C 1
ATOM 1490 O O . GLU A 1 187 ? -19.105 4.641 8.338 1.00 96.38 187 GLU A O 1
ATOM 1495 N N . SER A 1 188 ? -18.517 3.013 6.901 1.00 95.38 188 SER A N 1
ATOM 1496 C CA . SER A 1 188 ? -19.821 2.351 6.915 1.00 95.38 188 SER A CA 1
ATOM 1497 C C . SER A 1 188 ? -20.150 1.813 8.310 1.00 95.38 188 SER A C 1
ATOM 1499 O O . SER A 1 188 ? -21.253 2.018 8.815 1.00 95.38 188 SER A O 1
ATOM 1501 N N . LEU A 1 189 ? -19.168 1.206 8.988 1.00 96.31 189 LEU A N 1
ATOM 1502 C CA . LEU A 1 189 ? -19.314 0.749 10.371 1.00 96.31 189 LEU A CA 1
ATOM 1503 C C . LEU A 1 189 ? -19.587 1.899 11.342 1.00 96.31 189 LEU A C 1
ATOM 1505 O O . LEU A 1 189 ? -20.392 1.725 12.253 1.00 96.31 189 LEU A O 1
ATOM 1509 N N . ALA A 1 190 ? -18.952 3.060 11.157 1.00 95.69 190 ALA A N 1
ATOM 1510 C CA . ALA A 1 190 ? -19.223 4.238 11.977 1.00 95.69 190 ALA A CA 1
ATOM 1511 C C . ALA A 1 190 ? -20.704 4.633 11.890 1.00 95.69 190 ALA A C 1
ATOM 1513 O O . ALA A 1 190 ? -21.349 4.781 12.926 1.00 95.69 190 ALA A O 1
ATOM 1514 N N . GLY A 1 191 ? -21.260 4.696 10.674 1.00 94.06 191 GLY A N 1
ATOM 1515 C CA . GLY A 1 191 ? -22.681 4.988 10.462 1.00 94.06 191 GLY A CA 1
ATOM 1516 C C . GLY A 1 191 ? -23.606 3.956 11.114 1.00 94.06 191 GLY A C 1
ATOM 1517 O O . GLY A 1 191 ? -24.565 4.317 11.793 1.00 94.06 191 GLY A O 1
ATOM 1518 N N . ILE A 1 192 ? -23.293 2.663 10.992 1.00 94.56 192 ILE A N 1
ATOM 1519 C CA . ILE A 1 192 ? -24.088 1.600 11.630 1.00 94.56 192 ILE A CA 1
ATOM 1520 C C . ILE A 1 192 ? -24.053 1.710 13.159 1.00 94.56 192 ILE A C 1
ATOM 1522 O O . ILE A 1 192 ? -25.096 1.585 13.804 1.00 94.56 192 ILE A O 1
ATOM 1526 N N . VAL A 1 193 ? -22.889 1.997 13.746 1.00 94.25 193 VAL A N 1
ATOM 1527 C CA . VAL A 1 193 ? -22.756 2.195 15.197 1.00 94.25 193 VAL A CA 1
ATOM 1528 C C . VAL A 1 193 ? -23.577 3.397 15.675 1.00 94.25 193 VAL A C 1
ATOM 1530 O O . VAL A 1 193 ? -24.230 3.277 16.709 1.00 94.25 193 VAL A O 1
ATOM 1533 N N . GLU A 1 194 ? -23.619 4.505 14.925 1.00 91.56 194 GLU A N 1
ATOM 1534 C CA . GLU A 1 194 ? -24.464 5.666 15.267 1.00 91.56 194 GLU A CA 1
ATOM 1535 C C . GLU A 1 194 ? -25.958 5.322 15.256 1.00 91.56 194 GLU A C 1
ATOM 1537 O O . GLU A 1 194 ? -26.702 5.753 16.136 1.00 91.56 194 GLU A O 1
ATOM 1542 N N . THR A 1 195 ? -26.410 4.519 14.286 1.00 88.25 195 THR A N 1
ATOM 1543 C CA . THR A 1 195 ? -27.821 4.090 14.221 1.00 88.25 195 THR A CA 1
ATOM 1544 C C . THR A 1 195 ? -28.186 3.017 15.253 1.00 88.25 195 THR A C 1
ATOM 1546 O O . THR A 1 195 ? -29.366 2.830 15.562 1.00 88.25 195 THR A O 1
ATOM 1549 N N . GLY A 1 196 ? -27.192 2.297 15.783 1.00 79.81 196 GLY A N 1
ATOM 1550 C CA . GLY A 1 196 ? -27.350 1.272 16.816 1.00 79.81 196 GLY A CA 1
ATOM 1551 C C . GLY A 1 196 ? -28.083 -0.002 16.375 1.00 79.81 196 GLY A C 1
ATOM 1552 O O . GLY A 1 196 ? -28.400 -0.838 17.223 1.00 79.81 196 GLY A O 1
ATOM 1553 N N . LYS A 1 197 ? -28.378 -0.175 15.080 1.00 82.44 197 LYS A N 1
ATOM 1554 C CA . LYS A 1 197 ? -29.107 -1.334 14.538 1.00 82.44 197 LYS A CA 1
ATOM 1555 C C . LYS A 1 197 ? -28.477 -1.813 13.234 1.00 82.44 197 LYS A C 1
ATOM 1557 O O . LYS A 1 197 ? -27.904 -1.023 12.497 1.00 82.44 197 LYS A O 1
ATOM 1562 N N . GLY A 1 198 ? -28.632 -3.100 12.932 1.00 88.25 198 GLY A N 1
ATOM 1563 C CA . GLY A 1 198 ? -28.293 -3.636 11.613 1.00 88.25 198 GLY A CA 1
ATOM 1564 C C . GLY A 1 198 ? -26.847 -4.111 11.432 1.00 88.25 198 GLY A C 1
ATOM 1565 O O . GLY A 1 198 ? -26.410 -4.289 10.299 1.00 88.25 198 GLY A O 1
ATOM 1566 N N . LEU A 1 199 ? -26.063 -4.256 12.510 1.00 92.81 199 LEU A N 1
ATOM 1567 C CA . LEU A 1 199 ? -24.634 -4.596 12.410 1.00 92.81 199 LEU A CA 1
ATOM 1568 C C . LEU A 1 199 ? -24.399 -5.970 11.775 1.00 92.81 199 LEU A C 1
ATOM 1570 O O . LEU A 1 199 ? -23.499 -6.116 10.950 1.00 92.81 199 LEU A O 1
ATOM 1574 N N . ASN A 1 200 ? -25.212 -6.959 12.136 1.00 92.31 200 ASN A N 1
ATOM 1575 C CA . ASN A 1 200 ? -25.138 -8.308 11.587 1.00 92.31 200 ASN A CA 1
ATOM 1576 C C . ASN A 1 200 ? -25.521 -8.325 10.102 1.00 92.31 200 ASN A C 1
ATOM 1578 O O . ASN A 1 200 ? -24.745 -8.849 9.306 1.00 92.31 200 ASN A O 1
ATOM 1582 N N . GLU A 1 201 ? -26.641 -7.703 9.712 1.00 92.75 201 GLU A N 1
ATOM 1583 C CA . GLU A 1 201 ? -27.060 -7.644 8.304 1.00 92.75 201 GLU A CA 1
ATOM 1584 C C . GLU A 1 201 ? -26.057 -6.858 7.447 1.00 92.75 201 GLU A C 1
ATOM 1586 O O . GLU A 1 201 ? -25.750 -7.254 6.321 1.00 92.75 201 GLU A O 1
ATOM 1591 N N . PHE A 1 202 ? -25.500 -5.765 7.983 1.00 94.12 202 PHE A N 1
ATOM 1592 C CA . PHE A 1 202 ? -24.461 -4.994 7.305 1.00 94.12 202 PHE A CA 1
ATOM 1593 C C . PHE A 1 202 ? -23.199 -5.832 7.074 1.00 94.12 202 PHE A C 1
ATOM 1595 O O . PHE A 1 202 ? -22.711 -5.901 5.948 1.00 94.12 202 PHE A O 1
ATOM 1602 N N . LEU A 1 203 ? -22.675 -6.483 8.117 1.00 94.44 203 LEU A N 1
ATOM 1603 C CA . LEU A 1 203 ? -21.451 -7.279 8.016 1.00 94.44 203 LEU A CA 1
ATOM 1604 C C . LEU A 1 203 ? -21.622 -8.501 7.106 1.00 94.44 203 LEU A C 1
ATOM 1606 O O . LEU A 1 203 ? -20.684 -8.853 6.393 1.00 94.44 203 LEU A O 1
ATOM 1610 N N . GLU A 1 204 ? -22.799 -9.130 7.098 1.00 92.88 204 GLU A N 1
ATOM 1611 C CA . GLU A 1 20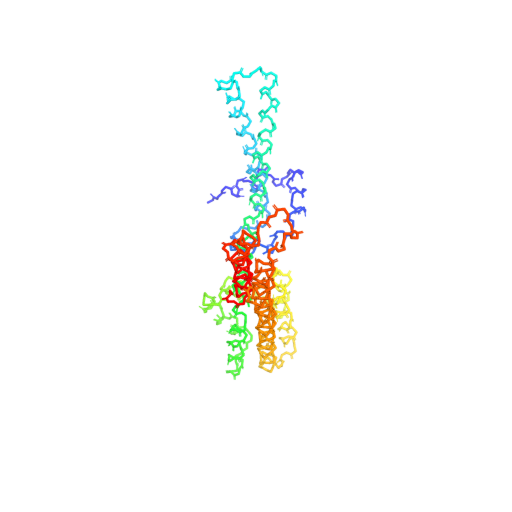4 ? -23.124 -10.212 6.163 1.00 92.88 204 GLU A CA 1
ATOM 1612 C C . GLU A 1 204 ? -23.155 -9.709 4.713 1.00 92.88 204 GLU A C 1
ATOM 1614 O O . GLU A 1 204 ? -22.504 -10.289 3.838 1.00 92.88 204 GLU A O 1
ATOM 1619 N N . SER A 1 205 ? -23.864 -8.606 4.460 1.00 93.75 205 SER A N 1
ATOM 1620 C CA . SER A 1 205 ? -23.939 -7.983 3.135 1.00 93.75 205 SER A CA 1
ATOM 1621 C C . SER A 1 205 ? -22.553 -7.579 2.628 1.00 93.75 205 SER A C 1
ATOM 1623 O O . SER A 1 205 ? -22.176 -7.897 1.499 1.00 93.75 205 SER A O 1
ATOM 1625 N N . GLU A 1 206 ? -21.748 -6.956 3.487 1.00 93.19 206 GLU A N 1
ATOM 1626 C CA . GLU A 1 206 ? -20.397 -6.523 3.146 1.00 93.19 206 GLU A CA 1
ATOM 1627 C C . GLU A 1 206 ? -19.456 -7.707 2.906 1.00 93.19 206 GLU A C 1
ATOM 1629 O O . GLU A 1 206 ? -18.669 -7.698 1.958 1.00 93.19 206 GLU A O 1
ATOM 1634 N N . PHE A 1 207 ? -19.579 -8.781 3.691 1.00 92.50 207 PHE A N 1
ATOM 1635 C CA . PHE A 1 207 ? -18.858 -10.024 3.430 1.00 92.50 207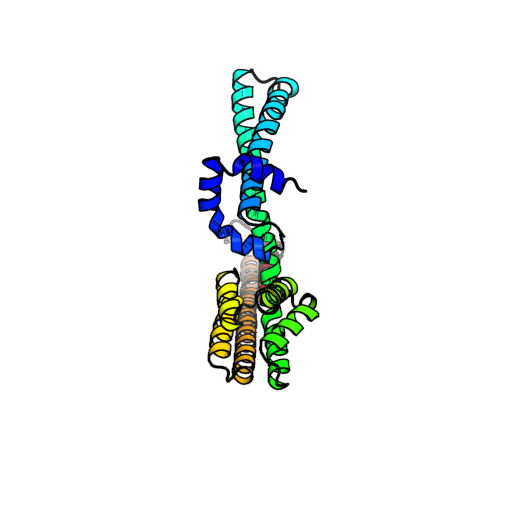 PHE A CA 1
ATOM 1636 C C . PHE A 1 207 ? -19.201 -10.598 2.047 1.00 92.50 207 PHE A C 1
ATOM 1638 O O . PHE A 1 207 ? -18.297 -10.921 1.272 1.00 92.50 207 PHE A O 1
ATOM 1645 N N . MET A 1 208 ? -20.490 -10.663 1.702 1.00 92.75 208 MET A N 1
ATOM 1646 C CA . MET A 1 208 ? -20.939 -11.126 0.386 1.00 92.75 208 MET A CA 1
ATOM 1647 C C . MET A 1 208 ? -20.444 -10.220 -0.747 1.00 92.75 208 MET A C 1
ATOM 1649 O O . MET A 1 208 ? -20.029 -10.722 -1.792 1.00 92.75 208 MET A O 1
ATOM 1653 N N . ASN A 1 209 ? -20.428 -8.901 -0.549 1.00 92.69 209 ASN A N 1
ATOM 1654 C CA . ASN A 1 209 ? -19.884 -7.953 -1.524 1.00 92.69 209 ASN A CA 1
ATOM 1655 C C . ASN A 1 209 ? -18.385 -8.179 -1.751 1.00 92.69 209 ASN A C 1
ATOM 1657 O O . ASN A 1 209 ? -17.930 -8.226 -2.897 1.00 92.69 209 ASN A O 1
ATOM 1661 N N . LEU A 1 210 ? -17.616 -8.381 -0.678 1.00 89.25 210 LEU A N 1
ATOM 1662 C CA . LEU A 1 210 ? -16.189 -8.689 -0.768 1.00 89.25 210 LEU A CA 1
ATOM 1663 C C . LEU A 1 210 ? -15.931 -10.006 -1.516 1.00 89.25 210 LEU A C 1
ATOM 1665 O O . LEU A 1 210 ? -15.002 -10.062 -2.326 1.00 89.25 210 LEU A O 1
ATOM 1669 N N . LEU A 1 211 ? -16.753 -11.038 -1.298 1.00 89.56 211 LEU A N 1
ATOM 1670 C CA . LEU A 1 211 ? -16.663 -12.301 -2.037 1.00 89.56 211 LEU A CA 1
ATOM 1671 C C . LEU A 1 211 ? -16.996 -12.132 -3.521 1.00 89.56 211 LEU A C 1
ATOM 1673 O O . LEU A 1 211 ? -16.199 -12.547 -4.360 1.00 89.56 211 LEU A O 1
ATOM 1677 N N . ARG A 1 212 ? -18.095 -11.449 -3.863 1.00 92.31 212 ARG A N 1
ATOM 1678 C CA . ARG A 1 212 ? -18.457 -11.173 -5.267 1.00 92.31 212 ARG A CA 1
ATOM 1679 C C . ARG A 1 212 ? -17.363 -10.392 -5.992 1.00 92.31 212 ARG A C 1
ATOM 1681 O O . ARG A 1 212 ? -17.025 -10.709 -7.129 1.00 92.31 212 ARG A O 1
ATOM 1688 N N . ASN A 1 213 ? -16.760 -9.407 -5.324 1.00 89.50 213 ASN A N 1
ATOM 1689 C CA . ASN A 1 213 ? -15.634 -8.652 -5.874 1.00 89.50 213 ASN A CA 1
ATOM 1690 C C . ASN A 1 213 ? -14.402 -9.541 -6.100 1.00 89.50 213 ASN A C 1
ATOM 1692 O O . ASN A 1 213 ? -13.688 -9.363 -7.088 1.00 89.50 213 ASN A O 1
ATOM 1696 N N . ARG A 1 214 ? -14.142 -10.512 -5.214 1.00 86.44 214 ARG A N 1
ATOM 1697 C CA . ARG A 1 214 ? -13.078 -11.505 -5.418 1.00 86.44 214 ARG A CA 1
ATOM 1698 C C . ARG A 1 214 ? -13.371 -12.432 -6.589 1.00 86.44 214 ARG A C 1
ATOM 1700 O O . ARG A 1 214 ? -12.495 -12.621 -7.426 1.00 86.44 214 ARG A O 1
ATOM 1707 N N . GLU A 1 215 ? -14.580 -12.972 -6.671 1.00 90.00 215 GLU A N 1
ATOM 1708 C CA . GLU A 1 215 ? -15.008 -13.830 -7.779 1.00 90.00 215 GLU A CA 1
ATOM 1709 C C . GLU A 1 215 ? -14.893 -13.106 -9.124 1.00 90.00 215 GLU A C 1
ATOM 1711 O O . GLU A 1 215 ? -14.364 -13.666 -10.084 1.00 90.00 215 GLU A O 1
ATOM 1716 N N . ALA A 1 216 ? -15.305 -11.835 -9.181 1.00 91.75 216 ALA A N 1
ATOM 1717 C CA . ALA A 1 216 ? -15.164 -11.001 -10.370 1.00 91.75 216 ALA A CA 1
ATOM 1718 C C . ALA A 1 216 ? -13.694 -10.839 -10.797 1.00 91.75 216 ALA A C 1
ATOM 1720 O O . ALA A 1 216 ? -13.383 -11.041 -11.970 1.00 91.75 216 ALA A O 1
ATOM 1721 N N . LYS A 1 217 ? -12.781 -10.562 -9.853 1.00 89.12 217 LYS A N 1
ATOM 1722 C CA . LYS A 1 217 ? -11.333 -10.468 -10.132 1.00 89.12 217 LYS A CA 1
ATOM 1723 C C . LYS A 1 217 ? -10.742 -11.789 -10.627 1.00 89.12 217 LYS A C 1
ATOM 1725 O O . LYS A 1 217 ? -9.958 -11.797 -11.572 1.00 89.12 217 LYS A O 1
ATOM 1730 N N . VAL A 1 218 ? -11.122 -12.911 -10.012 1.00 90.00 218 VAL A N 1
ATOM 1731 C CA . VAL A 1 218 ? -10.683 -14.246 -10.456 1.00 90.00 218 VAL A CA 1
ATOM 1732 C C . VAL A 1 218 ? -11.160 -14.504 -11.885 1.00 90.00 218 VAL A C 1
ATOM 1734 O O . VAL A 1 218 ? -10.372 -14.921 -12.733 1.00 90.00 218 VAL A O 1
ATOM 1737 N N . LYS A 1 219 ? -12.425 -14.191 -12.181 1.00 93.38 219 LYS A N 1
ATOM 1738 C CA . LYS A 1 219 ? -13.002 -14.350 -13.519 1.00 93.38 219 LYS A CA 1
ATOM 1739 C C . LYS A 1 219 ? -12.316 -13.464 -14.562 1.00 93.38 219 LYS A C 1
ATOM 1741 O O . LYS A 1 219 ? -12.076 -13.920 -15.676 1.00 93.38 219 LYS A O 1
ATOM 1746 N N . GLU A 1 220 ? -11.967 -12.230 -14.213 1.00 92.56 220 GLU A N 1
ATOM 1747 C CA . GLU A 1 220 ? -11.211 -11.321 -15.085 1.00 92.56 220 GLU A CA 1
ATOM 1748 C C . GLU A 1 220 ? -9.836 -11.897 -15.457 1.00 92.56 220 GLU A C 1
ATOM 1750 O O . GLU A 1 220 ? -9.439 -11.876 -16.627 1.00 92.56 220 GLU A O 1
ATOM 1755 N N . VAL A 1 221 ? -9.132 -12.484 -14.486 1.00 91.94 221 VAL A N 1
ATOM 1756 C CA . VAL A 1 221 ? -7.842 -13.136 -14.741 1.00 91.94 221 VAL A CA 1
ATOM 1757 C C . VAL A 1 221 ? -7.999 -14.405 -15.566 1.00 91.94 221 VAL A C 1
ATOM 1759 O O . VAL A 1 221 ? -7.238 -14.590 -16.513 1.00 91.94 221 VAL A O 1
ATOM 1762 N N . MET A 1 222 ? -9.020 -15.225 -15.309 1.00 92.62 222 MET A N 1
ATOM 1763 C CA . MET A 1 222 ? -9.321 -16.386 -16.156 1.00 92.62 222 MET A CA 1
ATOM 1764 C C . MET A 1 222 ? -9.617 -15.982 -17.606 1.00 92.62 222 MET A C 1
ATOM 1766 O O . MET A 1 222 ? -9.101 -16.607 -18.530 1.00 92.62 222 MET A O 1
ATOM 1770 N N . ASN A 1 223 ? -10.393 -14.915 -17.816 1.00 94.25 223 ASN A N 1
ATOM 1771 C CA . ASN A 1 223 ? -10.666 -14.387 -19.153 1.00 94.25 223 ASN A CA 1
ATOM 1772 C C . ASN A 1 223 ? -9.379 -13.899 -19.835 1.00 94.25 223 ASN A C 1
ATOM 1774 O O . ASN A 1 223 ? -9.154 -14.188 -21.007 1.00 94.25 223 ASN A O 1
ATOM 1778 N N . SER A 1 224 ? -8.508 -13.211 -19.094 1.00 93.94 224 SER A N 1
ATOM 1779 C CA . SER A 1 224 ? -7.212 -12.755 -19.611 1.00 93.94 224 SER A CA 1
ATOM 1780 C C . SER A 1 224 ? -6.311 -13.934 -19.998 1.00 93.94 224 SER A C 1
ATOM 1782 O O . SER A 1 224 ? -5.688 -13.917 -21.058 1.00 93.94 224 SER A O 1
ATOM 1784 N N . MET A 1 225 ? -6.284 -14.991 -19.180 1.00 93.19 225 MET A N 1
ATOM 1785 C CA . MET A 1 225 ? -5.564 -16.229 -19.490 1.00 93.19 225 MET A CA 1
ATOM 1786 C C . MET A 1 225 ? -6.127 -16.917 -20.736 1.00 93.19 225 MET A C 1
ATOM 1788 O O . MET A 1 225 ? -5.349 -17.379 -21.564 1.00 93.19 225 MET A O 1
ATOM 1792 N N . ALA A 1 226 ? -7.452 -16.958 -20.907 1.00 94.31 226 ALA A N 1
ATOM 1793 C CA . ALA A 1 226 ? -8.079 -17.552 -22.088 1.00 94.31 226 ALA A CA 1
ATOM 1794 C C . ALA A 1 226 ? -7.652 -16.843 -23.384 1.00 94.31 226 ALA A C 1
ATOM 1796 O O . ALA A 1 226 ? -7.268 -17.508 -24.344 1.00 94.31 226 ALA A O 1
ATOM 1797 N N . VAL A 1 227 ? -7.622 -15.506 -23.383 1.00 95.00 227 VAL A N 1
ATOM 1798 C CA . VAL A 1 227 ? -7.134 -14.715 -24.526 1.00 95.00 227 VAL A CA 1
ATOM 1799 C C . VAL A 1 227 ? -5.655 -15.003 -24.808 1.00 95.00 227 VAL A C 1
ATOM 1801 O O . VAL A 1 227 ? -5.273 -15.207 -25.958 1.00 95.00 227 VAL A O 1
ATOM 1804 N N . LEU A 1 228 ? -4.809 -15.078 -23.774 1.00 94.31 228 LEU A N 1
ATOM 1805 C CA . LEU A 1 228 ? -3.394 -15.427 -23.954 1.00 94.31 228 LEU A CA 1
ATOM 1806 C C . LEU A 1 228 ? -3.210 -16.841 -24.520 1.00 94.31 228 LEU A C 1
ATOM 1808 O O . LEU A 1 228 ? -2.329 -17.049 -25.353 1.00 94.31 228 LEU A O 1
ATOM 1812 N N . MET A 1 229 ? -4.048 -17.797 -24.114 1.00 93.38 229 MET A N 1
ATOM 1813 C CA . MET A 1 229 ? -4.044 -19.157 -24.659 1.00 93.38 229 MET A CA 1
ATOM 1814 C C . MET A 1 229 ? -4.475 -19.194 -26.130 1.00 93.38 229 MET A C 1
ATOM 1816 O O . MET A 1 229 ? -3.884 -19.930 -2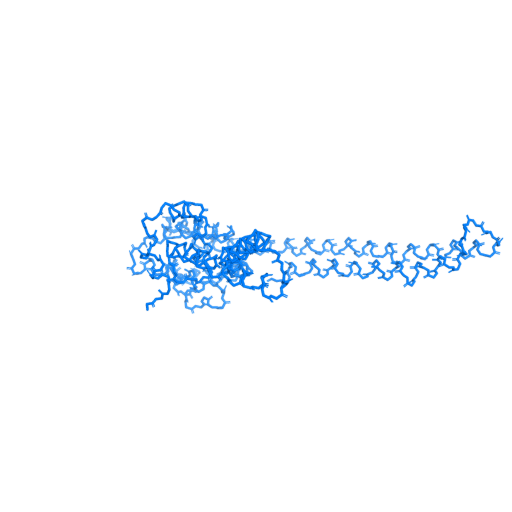6.918 1.00 93.38 229 MET A O 1
ATOM 1820 N N . GLU A 1 230 ? -5.456 -18.386 -26.529 1.00 95.00 230 GLU A N 1
ATOM 1821 C CA . GLU A 1 230 ? -5.867 -18.258 -27.932 1.00 95.00 230 GLU A CA 1
ATOM 1822 C C . GLU A 1 230 ? -4.737 -17.686 -28.801 1.00 95.00 230 GLU A C 1
ATOM 1824 O O . GLU A 1 230 ? -4.416 -18.231 -29.863 1.00 95.00 230 GLU A O 1
ATOM 1829 N N . VAL A 1 231 ? -4.072 -16.632 -28.315 1.00 94.56 231 VAL A N 1
ATOM 1830 C CA . VAL A 1 231 ? -2.898 -16.042 -28.976 1.00 94.56 231 VAL A CA 1
ATOM 1831 C C . VAL A 1 231 ? -1.747 -17.047 -29.042 1.00 94.56 231 VAL A C 1
ATOM 1833 O O . VAL A 1 231 ? -1.094 -17.160 -30.080 1.00 94.56 231 VAL A O 1
ATOM 1836 N N . PHE A 1 232 ? -1.524 -17.821 -27.976 1.00 94.12 232 PHE A N 1
ATOM 1837 C CA . PHE A 1 232 ? -0.515 -18.877 -27.943 1.00 94.12 232 PHE A CA 1
ATOM 1838 C C . PHE A 1 232 ? -0.772 -19.935 -29.018 1.00 94.12 232 PHE A C 1
ATOM 1840 O O . PHE A 1 232 ? 0.115 -20.210 -29.825 1.00 94.12 232 PHE A O 1
ATOM 1847 N N . ILE A 1 233 ? -1.985 -20.492 -29.086 1.00 94.69 233 ILE A N 1
ATOM 1848 C CA . ILE A 1 233 ? -2.340 -21.497 -30.099 1.00 94.69 233 ILE A CA 1
ATOM 1849 C C . ILE A 1 233 ? -2.170 -20.906 -31.505 1.00 94.69 233 ILE A C 1
ATOM 1851 O O . ILE A 1 233 ? -1.561 -21.532 -32.373 1.00 94.69 233 ILE A O 1
ATOM 1855 N N . SER A 1 234 ? -2.632 -19.676 -31.724 1.00 94.75 234 SER A N 1
ATOM 1856 C CA . SER A 1 234 ? -2.567 -19.024 -33.034 1.00 94.75 234 SER A CA 1
ATOM 1857 C C . SER A 1 234 ? -1.128 -18.764 -33.501 1.00 94.75 234 SER A C 1
ATOM 1859 O O . SER A 1 234 ? -0.778 -19.101 -34.632 1.00 94.75 234 SER A O 1
ATOM 1861 N N . LEU A 1 235 ? -0.270 -18.200 -32.644 1.00 93.75 235 LEU A N 1
ATOM 1862 C CA . LEU A 1 235 ? 1.085 -17.776 -33.023 1.00 93.75 235 LEU A CA 1
ATOM 1863 C C . LEU A 1 235 ? 2.150 -18.864 -32.882 1.00 93.75 235 LEU A C 1
ATOM 1865 O O . LEU A 1 235 ? 3.128 -18.844 -33.627 1.00 93.75 235 LEU A O 1
ATOM 1869 N N . VAL A 1 236 ? 2.001 -19.783 -31.927 1.00 93.62 236 VAL A N 1
ATOM 1870 C CA . VAL A 1 236 ? 3.017 -20.806 -31.624 1.00 93.62 236 VAL A CA 1
ATOM 1871 C C . VAL A 1 236 ? 2.692 -22.135 -32.300 1.00 93.62 236 VAL A C 1
ATOM 1873 O O . VAL A 1 236 ? 3.610 -22.875 -32.641 1.00 93.62 236 VAL A O 1
ATOM 1876 N N . VAL A 1 237 ? 1.412 -22.438 -32.543 1.00 92.88 237 VAL A N 1
ATOM 1877 C CA . VAL A 1 237 ? 0.999 -23.707 -33.167 1.00 92.88 237 VAL A CA 1
ATOM 1878 C C . VAL A 1 237 ? 0.552 -23.494 -34.610 1.00 92.88 237 VAL A C 1
ATOM 1880 O O . VAL A 1 237 ? 1.143 -24.061 -35.528 1.00 92.88 237 VAL A O 1
ATOM 1883 N N . VAL A 1 238 ? -0.467 -22.661 -34.834 1.00 95.75 238 VAL A N 1
ATOM 1884 C CA . VAL A 1 238 ? -1.102 -22.529 -36.155 1.00 95.75 238 VAL A CA 1
ATOM 1885 C C . VAL A 1 238 ? -0.195 -21.800 -37.148 1.00 95.75 238 VAL A C 1
ATOM 1887 O O . VAL A 1 238 ? 0.023 -22.303 -38.249 1.00 95.75 238 VAL A O 1
ATOM 1890 N N . MET A 1 239 ? 0.376 -20.650 -36.773 1.00 93.81 239 MET A N 1
ATOM 1891 C CA . MET A 1 239 ? 1.230 -19.861 -37.671 1.00 93.81 239 MET A CA 1
ATOM 1892 C C . MET A 1 239 ? 2.468 -20.644 -38.153 1.00 93.81 239 MET A C 1
ATOM 1894 O O . MET A 1 239 ? 2.677 -20.698 -39.368 1.00 93.81 239 MET A O 1
ATOM 1898 N N . PRO A 1 240 ? 3.263 -21.309 -37.289 1.00 91.62 240 PRO A N 1
ATOM 1899 C CA . PRO A 1 240 ? 4.400 -22.106 -37.743 1.00 91.62 240 PRO A CA 1
ATOM 1900 C C . PRO A 1 240 ? 3.975 -23.290 -38.606 1.00 91.62 240 PRO A C 1
ATOM 1902 O O . PRO A 1 240 ? 4.661 -23.598 -39.577 1.00 91.62 240 PRO A O 1
ATOM 1905 N N . LEU A 1 241 ? 2.830 -23.919 -38.317 1.00 93.94 241 LEU A N 1
ATOM 1906 C CA . LEU A 1 241 ? 2.309 -25.025 -39.120 1.00 93.94 241 LEU A CA 1
ATOM 1907 C C . LEU A 1 241 ? 1.952 -24.572 -40.541 1.00 93.94 241 LEU A C 1
ATOM 1909 O O . LEU A 1 241 ?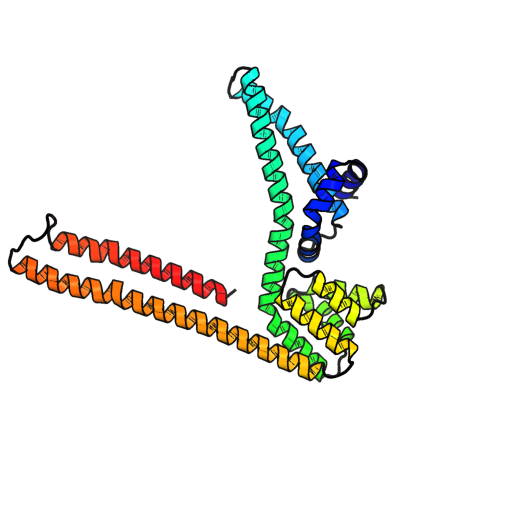 2.392 -25.193 -41.509 1.00 93.94 241 LEU A O 1
ATOM 1913 N N . VAL A 1 242 ? 1.220 -23.463 -40.682 1.00 93.75 242 VAL A N 1
ATOM 1914 C CA . VAL A 1 242 ? 0.869 -22.900 -41.997 1.00 93.75 242 VAL A CA 1
ATOM 1915 C C . VAL A 1 242 ? 2.128 -22.492 -42.764 1.00 93.75 242 VAL A C 1
ATOM 1917 O O . VAL A 1 242 ? 2.280 -22.857 -43.930 1.00 93.75 242 VAL A O 1
ATOM 1920 N N . LEU A 1 243 ? 3.069 -21.806 -42.102 1.00 91.56 243 LEU A N 1
ATOM 1921 C CA . LEU A 1 243 ? 4.352 -21.437 -42.707 1.00 91.56 243 LEU A CA 1
ATOM 1922 C C . LEU A 1 243 ? 5.164 -22.664 -43.129 1.00 91.56 243 LEU A C 1
ATOM 1924 O O . LEU A 1 243 ? 5.778 -22.639 -44.191 1.00 91.56 243 LEU A O 1
ATOM 1928 N N . THR A 1 244 ? 5.135 -23.745 -42.346 1.00 90.88 244 THR A N 1
ATOM 1929 C CA . THR A 1 244 ? 5.792 -25.013 -42.692 1.00 90.88 244 THR A CA 1
ATOM 1930 C C . THR A 1 244 ? 5.255 -25.568 -43.992 1.00 90.88 244 THR A C 1
ATOM 1932 O O . THR A 1 244 ? 6.035 -25.807 -44.909 1.00 90.88 244 THR A O 1
ATOM 1935 N N . ILE A 1 245 ? 3.934 -25.695 -44.112 1.00 92.69 245 ILE A N 1
ATOM 1936 C CA . ILE A 1 245 ? 3.304 -26.223 -45.324 1.00 92.69 245 ILE A CA 1
ATOM 1937 C C . ILE A 1 245 ? 3.648 -25.343 -46.534 1.00 92.69 245 ILE A C 1
ATOM 19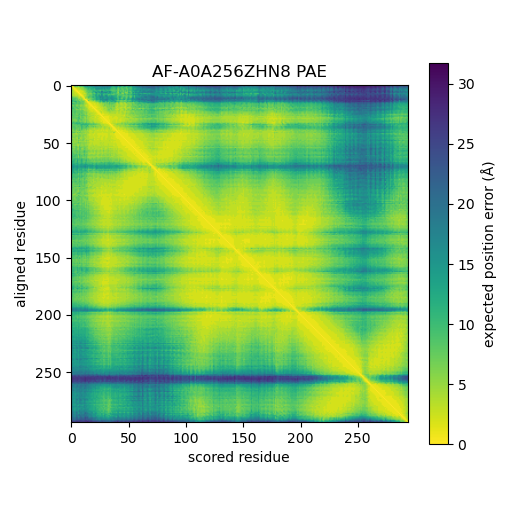39 O O . ILE A 1 245 ? 4.090 -25.859 -47.562 1.00 92.69 245 ILE A O 1
ATOM 1943 N N . MET A 1 246 ? 3.511 -24.019 -46.409 1.00 90.75 246 MET A N 1
ATOM 1944 C CA . MET A 1 246 ? 3.800 -23.085 -47.503 1.00 90.75 246 MET A CA 1
ATOM 1945 C C . MET A 1 246 ? 5.267 -23.145 -47.947 1.00 90.75 246 MET A C 1
ATOM 1947 O O . MET A 1 246 ? 5.549 -23.295 -49.136 1.00 90.75 246 MET A O 1
ATOM 1951 N N . LEU A 1 247 ? 6.205 -23.073 -47.000 1.00 87.94 247 LEU A N 1
ATOM 1952 C CA . LEU A 1 247 ? 7.639 -23.082 -47.294 1.00 87.94 247 LEU A CA 1
ATOM 1953 C C . LEU A 1 247 ? 8.113 -24.444 -47.814 1.00 87.94 247 LEU A C 1
ATOM 1955 O O . LEU A 1 247 ? 8.983 -24.481 -48.682 1.00 87.94 247 LEU A O 1
ATOM 1959 N N . SER A 1 248 ? 7.528 -25.554 -47.349 1.00 86.31 248 SER A N 1
ATOM 1960 C CA . SER A 1 248 ? 7.797 -26.888 -47.902 1.00 86.31 248 SER A CA 1
ATOM 1961 C C . SER A 1 248 ? 7.381 -26.996 -49.372 1.00 86.31 248 SER A C 1
ATOM 1963 O O . SER A 1 248 ? 8.147 -27.522 -50.179 1.00 86.31 248 SER A O 1
ATOM 1965 N N . ILE A 1 249 ? 6.217 -26.450 -49.748 1.00 88.94 249 ILE A N 1
ATOM 1966 C CA . ILE A 1 249 ? 5.774 -26.423 -51.152 1.00 88.94 249 ILE A CA 1
ATOM 1967 C C . ILE A 1 249 ? 6.731 -25.570 -51.997 1.00 88.94 249 ILE A C 1
ATOM 1969 O O . ILE A 1 249 ? 7.183 -26.025 -53.048 1.00 88.94 249 ILE A O 1
ATOM 1973 N N . MET A 1 250 ? 7.111 -24.375 -51.531 1.00 84.69 250 MET A N 1
ATOM 1974 C CA . MET A 1 250 ? 8.053 -23.505 -52.255 1.00 84.69 250 MET A CA 1
ATOM 1975 C C . MET A 1 250 ? 9.421 -24.164 -52.455 1.00 84.69 250 MET A C 1
ATOM 1977 O O . MET A 1 250 ? 9.962 -24.129 -53.560 1.00 84.69 250 MET A O 1
ATOM 1981 N N . ALA A 1 251 ? 9.941 -24.822 -51.414 1.00 82.25 251 ALA A N 1
ATOM 1982 C CA . ALA A 1 251 ? 11.189 -25.574 -51.491 1.00 82.25 251 ALA A CA 1
ATOM 1983 C C . ALA A 1 251 ? 11.111 -26.712 -52.524 1.00 82.25 251 ALA A C 1
ATOM 1985 O O . ALA A 1 251 ? 12.070 -26.931 -53.259 1.00 82.25 251 ALA A O 1
ATOM 1986 N N . SER A 1 252 ? 9.967 -27.401 -52.625 1.00 84.56 252 SER A N 1
ATOM 1987 C CA . SER A 1 252 ? 9.770 -28.489 -53.596 1.00 84.56 252 SER A CA 1
ATOM 1988 C C . SER A 1 252 ? 9.697 -28.014 -55.051 1.00 84.56 252 SER A C 1
ATOM 1990 O O . SER A 1 252 ? 10.133 -28.724 -55.953 1.00 84.56 252 SER A O 1
ATOM 1992 N N . LEU A 1 253 ? 9.186 -26.802 -55.281 1.00 84.25 253 LEU A N 1
ATOM 1993 C CA . LEU A 1 253 ? 9.082 -26.191 -56.609 1.00 84.25 253 LEU A CA 1
ATOM 1994 C C . LEU A 1 253 ? 10.391 -25.520 -57.058 1.00 84.25 253 LEU A C 1
ATOM 1996 O O . LEU A 1 253 ? 10.449 -24.989 -58.164 1.00 84.25 253 LEU A O 1
ATOM 2000 N N . GLY A 1 254 ? 11.423 -25.509 -56.206 1.00 74.81 254 GLY A N 1
ATOM 2001 C CA . GLY A 1 254 ? 12.679 -24.802 -56.469 1.00 74.81 254 GLY A CA 1
ATOM 2002 C C . GLY A 1 254 ? 12.514 -23.281 -56.543 1.00 74.81 254 GLY A C 1
ATOM 2003 O O . GLY A 1 254 ? 13.340 -22.602 -57.147 1.00 74.81 254 GLY A O 1
ATOM 2004 N N . ALA A 1 255 ? 11.436 -22.738 -55.970 1.00 66.88 255 ALA A N 1
ATOM 2005 C CA . ALA A 1 255 ? 11.132 -21.316 -56.023 1.00 66.88 255 ALA A CA 1
ATOM 2006 C C . ALA A 1 255 ?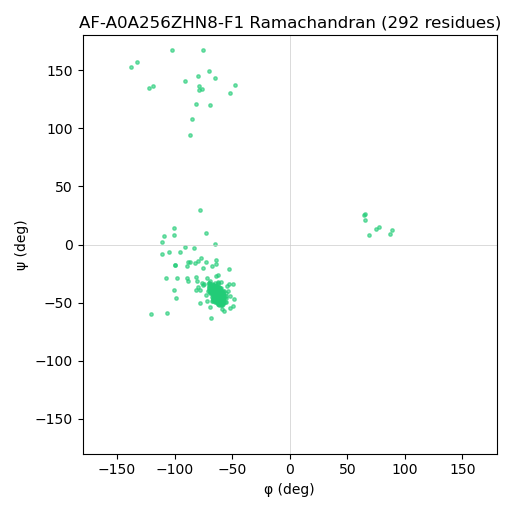 11.878 -20.562 -54.910 1.00 66.88 255 ALA A C 1
ATOM 2008 O O . ALA A 1 255 ? 11.512 -20.637 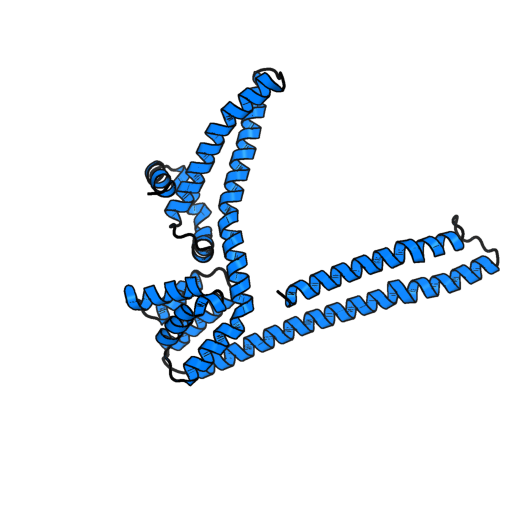-53.735 1.00 66.88 255 ALA A O 1
ATOM 2009 N N . GLU A 1 256 ? 12.901 -19.793 -55.280 1.00 66.62 256 GLU A N 1
ATOM 2010 C CA . GLU A 1 256 ? 13.567 -18.846 -54.382 1.00 66.62 256 GLU A CA 1
ATOM 2011 C C . GLU A 1 256 ? 12.823 -17.503 -54.402 1.00 66.62 256 GLU A C 1
ATOM 2013 O O . GLU A 1 256 ? 13.032 -16.663 -55.272 1.00 66.62 256 GLU A O 1
ATOM 2018 N N . ALA A 1 257 ? 11.899 -17.303 -53.458 1.00 61.72 257 ALA A N 1
ATOM 2019 C CA . ALA A 1 257 ? 11.149 -16.045 -53.343 1.00 61.72 257 ALA A CA 1
ATOM 2020 C C . ALA A 1 257 ? 11.828 -14.994 -52.448 1.00 61.72 257 ALA A C 1
ATOM 2022 O O . ALA A 1 257 ? 11.479 -13.817 -52.506 1.00 61.72 257 ALA A O 1
ATOM 2023 N N . LEU A 1 258 ? 12.767 -15.409 -51.593 1.00 70.06 258 LEU A N 1
ATOM 2024 C CA . LEU A 1 258 ? 13.465 -14.552 -50.635 1.00 70.06 258 LEU A CA 1
ATOM 2025 C C . LEU A 1 258 ? 14.979 -14.815 -50.697 1.00 70.06 258 LEU A C 1
ATOM 2027 O O . LEU A 1 258 ? 15.372 -15.926 -51.045 1.00 70.06 258 LEU A O 1
ATOM 2031 N N . PRO A 1 259 ? 15.835 -13.859 -50.273 1.00 76.56 259 PRO A N 1
ATOM 2032 C CA . PRO A 1 259 ? 17.296 -14.037 -50.204 1.00 76.56 259 PRO A CA 1
ATOM 2033 C C . PRO A 1 259 ? 17.764 -15.100 -49.192 1.00 76.56 259 PRO A C 1
ATOM 2035 O O . PRO A 1 259 ? 18.961 -15.277 -48.984 1.00 76.56 259 PRO A O 1
ATOM 2038 N N . ILE A 1 260 ? 16.826 -15.741 -48.494 1.00 79.81 260 ILE A N 1
ATOM 2039 C CA . ILE A 1 260 ? 17.042 -16.687 -47.403 1.00 79.81 260 ILE A CA 1
ATOM 2040 C C . ILE A 1 260 ? 16.368 -17.993 -47.810 1.00 79.81 260 ILE A C 1
ATOM 2042 O O . ILE A 1 260 ? 15.223 -17.978 -48.272 1.00 79.81 260 ILE A O 1
ATOM 2046 N N . SER A 1 261 ? 17.050 -19.125 -47.616 1.00 85.31 261 SER A N 1
ATOM 2047 C CA . SER A 1 261 ? 16.476 -20.414 -47.996 1.00 85.31 261 SER A CA 1
ATOM 2048 C C . SER A 1 261 ? 15.234 -20.735 -47.146 1.00 85.31 261 SER A C 1
ATOM 2050 O O . SER A 1 261 ? 15.221 -20.459 -45.940 1.00 85.31 261 SER A O 1
ATOM 2052 N N . PRO A 1 262 ? 14.188 -21.364 -47.719 1.00 84.62 262 PRO A N 1
ATOM 2053 C CA . PRO A 1 262 ? 12.987 -21.743 -46.969 1.00 84.62 262 PRO A CA 1
ATOM 2054 C C . PRO A 1 262 ? 13.296 -22.563 -45.704 1.00 84.62 262 PRO A C 1
ATOM 2056 O O . PRO A 1 262 ? 12.652 -22.393 -44.672 1.00 84.62 262 PRO A O 1
ATOM 2059 N N . LEU A 1 263 ? 14.336 -23.404 -45.755 1.00 84.31 263 LEU A N 1
ATOM 2060 C CA . LEU A 1 263 ? 14.789 -24.236 -44.637 1.00 84.31 263 LEU A CA 1
ATOM 2061 C C . LEU A 1 263 ? 15.385 -23.392 -43.492 1.00 84.31 263 LEU A C 1
ATOM 2063 O O . LEU A 1 263 ? 15.092 -23.646 -42.324 1.00 84.31 263 LEU A O 1
ATOM 2067 N N . GLN A 1 264 ? 16.153 -22.344 -43.808 1.00 87.69 264 GLN A N 1
ATOM 2068 C CA . GLN A 1 264 ? 16.667 -21.400 -42.805 1.00 87.69 264 GLN A CA 1
ATOM 2069 C C . GLN A 1 264 ? 15.535 -20.621 -42.121 1.00 87.69 264 GLN A C 1
ATOM 2071 O O . GLN A 1 264 ? 15.572 -20.437 -40.903 1.00 87.69 264 GLN A O 1
ATOM 2076 N N . ILE A 1 265 ? 14.505 -20.214 -42.872 1.00 88.00 265 ILE A N 1
ATOM 2077 C CA . ILE A 1 265 ? 13.324 -19.542 -42.306 1.00 88.00 265 ILE A CA 1
ATOM 2078 C C . ILE A 1 265 ? 12.578 -20.486 -41.356 1.00 88.00 265 ILE A C 1
ATOM 2080 O O . ILE A 1 265 ? 12.226 -20.083 -40.248 1.00 88.00 265 ILE A O 1
ATOM 2084 N N . LEU A 1 266 ? 12.386 -21.754 -41.737 1.00 88.88 266 LEU A N 1
ATOM 2085 C CA . LEU A 1 266 ? 11.751 -22.745 -40.862 1.00 88.88 266 LEU A CA 1
ATOM 2086 C C . LEU A 1 266 ? 12.533 -22.969 -39.573 1.00 88.88 266 LEU A C 1
ATOM 2088 O O . LEU A 1 266 ? 11.921 -23.022 -38.503 1.00 88.88 266 LEU A O 1
ATOM 2092 N N . PHE A 1 267 ? 13.861 -23.056 -39.665 1.00 89.81 267 PHE A N 1
ATOM 2093 C CA . PHE A 1 267 ? 14.716 -23.186 -38.492 1.00 89.81 267 PHE A CA 1
ATOM 2094 C C . PHE A 1 267 ? 14.554 -21.981 -37.554 1.00 89.81 267 PHE A C 1
ATOM 2096 O O . PHE A 1 267 ? 14.314 -22.155 -36.360 1.00 89.81 267 PHE A O 1
ATOM 2103 N N . LEU A 1 268 ? 14.595 -20.759 -38.095 1.00 91.38 268 LEU A N 1
ATOM 2104 C CA . LEU A 1 268 ? 14.393 -19.532 -37.322 1.00 91.38 268 LEU A CA 1
ATOM 2105 C C . LEU A 1 268 ? 13.015 -19.508 -36.638 1.00 91.38 268 LEU A C 1
ATOM 2107 O O . LEU A 1 268 ? 12.917 -19.197 -35.451 1.00 91.38 268 LEU A O 1
ATOM 2111 N N . VAL A 1 269 ? 11.951 -19.867 -37.359 1.00 91.19 269 VAL A N 1
ATOM 2112 C CA . VAL A 1 269 ? 10.586 -19.861 -36.816 1.00 91.19 269 VAL A CA 1
ATOM 2113 C C . VAL A 1 269 ? 10.429 -20.878 -35.681 1.00 91.19 269 VAL A C 1
ATOM 2115 O O . VAL A 1 269 ? 9.935 -20.509 -34.618 1.00 91.19 269 VAL A O 1
ATOM 2118 N N . HIS A 1 270 ? 10.878 -22.123 -35.862 1.00 91.19 270 HIS A N 1
ATOM 2119 C CA . HIS A 1 270 ? 10.650 -23.199 -34.886 1.00 91.19 270 HIS A CA 1
ATOM 2120 C C . HIS A 1 270 ? 11.604 -23.167 -33.695 1.00 91.19 270 HIS A C 1
ATOM 2122 O O . HIS A 1 270 ? 11.191 -23.494 -32.586 1.00 91.19 270 HIS A O 1
ATOM 2128 N N . PHE A 1 271 ? 12.868 -22.793 -33.904 1.00 91.75 271 PHE A N 1
ATOM 2129 C CA . PHE A 1 271 ? 13.887 -22.870 -32.852 1.00 91.75 271 PHE A CA 1
ATOM 2130 C C . PHE A 1 271 ? 14.156 -21.537 -32.160 1.00 91.75 271 PHE A C 1
ATOM 2132 O O . PHE A 1 271 ? 14.719 -21.536 -31.068 1.00 91.75 271 PHE A O 1
ATOM 2139 N N . ILE A 1 272 ? 13.755 -20.409 -32.754 1.00 93.88 272 ILE A N 1
ATOM 2140 C CA . ILE A 1 272 ? 14.001 -19.083 -32.173 1.00 93.88 272 ILE A CA 1
ATOM 2141 C C . ILE A 1 272 ? 12.683 -18.357 -31.915 1.00 93.88 272 ILE A C 1
ATOM 2143 O O . ILE A 1 272 ? 12.382 -18.040 -30.765 1.00 93.88 272 ILE A O 1
ATOM 2147 N N . ILE A 1 273 ? 11.870 -18.115 -32.944 1.00 92.31 273 ILE A N 1
ATOM 2148 C CA . ILE A 1 273 ? 10.689 -17.244 -32.817 1.00 92.31 273 ILE A CA 1
ATOM 2149 C C . ILE A 1 273 ? 9.615 -17.890 -31.935 1.00 92.31 273 ILE A C 1
ATOM 2151 O O . ILE A 1 273 ? 9.196 -17.285 -30.949 1.00 92.31 273 ILE A O 1
ATOM 2155 N N . ALA A 1 274 ? 9.196 -19.119 -32.247 1.00 92.81 274 ALA A N 1
ATOM 2156 C CA . ALA A 1 274 ? 8.139 -19.806 -31.509 1.00 92.81 274 ALA A CA 1
ATOM 2157 C C . ALA A 1 274 ? 8.491 -20.015 -30.019 1.00 92.81 274 ALA A C 1
ATOM 2159 O O . ALA A 1 274 ? 7.674 -19.635 -29.176 1.00 92.81 274 ALA A O 1
ATOM 2160 N N . PRO A 1 275 ? 9.701 -20.490 -29.646 1.00 93.94 275 PRO A N 1
ATOM 2161 C CA . PRO A 1 275 ? 10.116 -20.568 -28.246 1.00 93.94 275 PRO A CA 1
ATOM 2162 C C . PRO A 1 275 ? 10.146 -19.205 -27.548 1.00 93.94 275 PRO A C 1
ATOM 2164 O O . PRO A 1 275 ? 9.719 -19.097 -26.401 1.00 93.94 275 PRO A O 1
ATO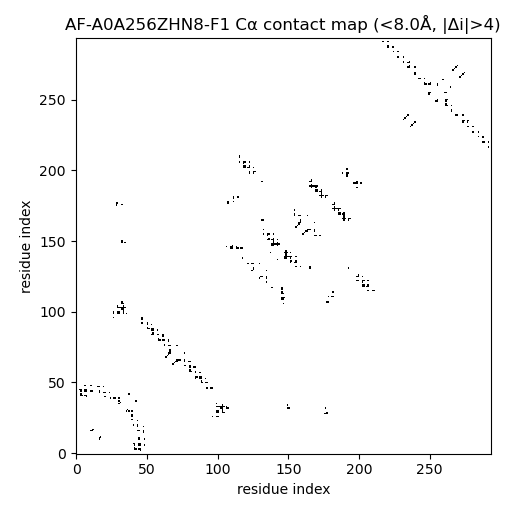M 2167 N N . THR A 1 276 ? 10.598 -18.150 -28.233 1.00 95.69 276 THR A N 1
ATOM 2168 C CA . THR A 1 276 ? 10.654 -16.796 -27.655 1.00 95.69 276 THR A CA 1
ATOM 2169 C C . THR A 1 276 ? 9.256 -16.268 -27.330 1.00 95.69 276 THR A C 1
ATOM 2171 O O . THR A 1 276 ? 9.025 -15.763 -26.230 1.00 95.69 276 THR A O 1
ATOM 2174 N N . ILE A 1 277 ? 8.303 -16.426 -28.255 1.00 94.88 277 ILE A N 1
ATOM 2175 C CA . ILE A 1 277 ? 6.899 -16.045 -28.039 1.00 94.88 277 ILE A CA 1
ATOM 2176 C C . ILE A 1 277 ? 6.287 -16.891 -26.915 1.00 94.88 277 ILE A C 1
ATOM 2178 O O . ILE A 1 277 ? 5.614 -16.347 -26.040 1.00 94.88 277 ILE A O 1
ATOM 2182 N N . ALA A 1 278 ? 6.557 -18.199 -26.892 1.00 93.12 278 ALA A N 1
ATOM 2183 C CA . ALA A 1 278 ? 6.069 -19.092 -25.845 1.00 93.12 278 ALA A CA 1
ATOM 2184 C C . ALA A 1 278 ? 6.549 -18.659 -24.450 1.00 93.12 278 ALA A C 1
ATOM 2186 O O . ALA A 1 278 ? 5.733 -18.521 -23.540 1.00 93.12 278 ALA A O 1
ATOM 2187 N N . VAL A 1 279 ? 7.846 -18.372 -24.290 1.00 95.44 279 VAL A N 1
ATOM 2188 C CA . VAL A 1 279 ? 8.409 -17.871 -23.024 1.00 95.44 279 VAL A CA 1
ATOM 2189 C C . VAL A 1 279 ? 7.768 -16.542 -22.630 1.00 95.44 279 VAL A C 1
ATOM 2191 O O . VAL A 1 279 ? 7.377 -16.373 -21.477 1.00 95.44 279 VAL A O 1
ATOM 2194 N N . MET A 1 280 ? 7.603 -15.615 -23.578 1.00 94.62 280 MET A N 1
ATOM 2195 C CA . MET A 1 280 ? 6.959 -14.326 -23.315 1.00 94.62 280 MET A CA 1
ATOM 2196 C C . MET A 1 280 ? 5.528 -14.498 -22.789 1.00 94.62 280 MET A C 1
ATOM 2198 O O . MET A 1 280 ? 5.173 -13.892 -21.780 1.00 94.62 280 MET A O 1
ATOM 2202 N N . ILE A 1 281 ? 4.724 -15.356 -23.423 1.00 93.25 281 ILE A N 1
ATOM 2203 C CA . ILE A 1 281 ? 3.341 -15.613 -22.999 1.00 93.25 281 ILE A CA 1
ATOM 2204 C C . ILE A 1 281 ? 3.304 -16.269 -21.615 1.00 93.25 281 ILE A C 1
ATOM 2206 O O . ILE A 1 281 ? 2.502 -15.862 -20.776 1.00 93.25 281 ILE A O 1
ATOM 2210 N N . VAL A 1 282 ? 4.192 -17.228 -21.335 1.00 92.44 282 VAL A N 1
ATOM 2211 C CA . VAL A 1 282 ? 4.283 -17.856 -20.006 1.00 92.44 282 VAL A CA 1
ATOM 2212 C C . VAL A 1 282 ? 4.585 -16.817 -18.922 1.00 92.44 282 VAL A C 1
ATOM 2214 O O . VAL A 1 282 ? 3.914 -16.809 -17.891 1.00 92.44 282 VAL A O 1
ATOM 2217 N N . LEU A 1 283 ? 5.522 -15.895 -19.164 1.00 93.62 283 LEU A N 1
ATOM 2218 C CA . LEU A 1 283 ? 5.830 -14.809 -18.224 1.00 93.62 283 LEU A CA 1
ATOM 2219 C C . LEU A 1 283 ? 4.640 -13.860 -18.012 1.00 93.62 283 LEU A C 1
ATOM 2221 O O . LEU A 1 283 ? 4.403 -13.393 -16.897 1.00 93.62 283 LEU A O 1
ATOM 2225 N N . MET A 1 284 ? 3.868 -13.581 -19.066 1.00 92.88 284 MET A N 1
ATOM 2226 C CA . MET A 1 284 ? 2.649 -12.774 -18.953 1.00 92.88 284 MET A CA 1
ATOM 2227 C C . MET A 1 284 ? 1.577 -13.479 -18.116 1.00 92.88 284 MET A C 1
ATOM 2229 O O . MET A 1 284 ? 0.946 -12.836 -17.276 1.00 92.88 284 MET A O 1
ATOM 2233 N N . ILE A 1 285 ? 1.395 -14.790 -18.306 1.00 92.00 285 ILE A N 1
ATOM 2234 C CA . ILE A 1 285 ? 0.464 -15.595 -17.505 1.00 92.00 285 ILE A CA 1
ATOM 2235 C C . ILE A 1 285 ? 0.887 -15.587 -16.033 1.00 92.00 285 ILE A C 1
ATOM 2237 O O . ILE A 1 285 ? 0.055 -15.301 -15.173 1.00 92.00 285 ILE A O 1
ATOM 2241 N N . ASP A 1 286 ? 2.165 -15.826 -15.737 1.00 91.19 286 ASP A N 1
ATOM 2242 C CA . ASP A 1 286 ? 2.685 -15.824 -14.363 1.00 91.19 286 ASP A CA 1
ATOM 2243 C C . ASP A 1 286 ? 2.445 -14.474 -13.661 1.00 91.19 286 ASP A C 1
ATOM 2245 O O . ASP A 1 286 ? 1.934 -14.412 -12.540 1.00 91.19 286 ASP A O 1
ATOM 2249 N N . SER A 1 287 ? 2.683 -13.366 -14.373 1.00 89.88 287 SER A N 1
ATOM 2250 C CA . SER A 1 287 ? 2.404 -12.017 -13.868 1.00 89.88 287 SER A CA 1
ATOM 2251 C C . SER A 1 287 ? 0.920 -11.777 -13.555 1.00 89.88 287 SER A C 1
ATOM 2253 O O . SER A 1 287 ? 0.599 -11.087 -12.583 1.00 89.88 287 SER A O 1
ATOM 2255 N N . LEU A 1 288 ? 0.002 -12.327 -14.356 1.00 88.88 288 LEU A N 1
ATOM 2256 C CA . LEU A 1 288 ? -1.440 -12.215 -14.117 1.00 88.88 288 LEU A CA 1
ATOM 2257 C C . LEU A 1 288 ? -1.893 -13.072 -12.934 1.00 88.88 288 LEU A C 1
ATOM 2259 O O . LEU A 1 288 ? -2.663 -12.594 -12.100 1.00 88.88 288 LEU A O 1
ATOM 2263 N N . VAL A 1 289 ? -1.396 -14.306 -12.838 1.00 87.56 289 VAL A N 1
ATOM 2264 C CA . VAL A 1 289 ? -1.729 -15.230 -11.743 1.00 87.56 289 VAL A CA 1
ATOM 2265 C C . VAL A 1 289 ? -1.238 -14.676 -10.406 1.00 87.56 289 VAL A C 1
ATOM 2267 O O . VAL A 1 289 ? -1.997 -14.661 -9.435 1.00 87.56 289 VAL A O 1
ATOM 2270 N N . SER A 1 290 ? -0.021 -14.125 -10.374 1.00 83.62 290 SER A N 1
ATOM 2271 C CA . SER A 1 290 ? 0.570 -13.519 -9.176 1.00 83.62 290 SER A CA 1
ATOM 2272 C C . SER A 1 290 ? -0.319 -12.433 -8.549 1.00 83.62 290 SER A C 1
ATOM 2274 O O . SER A 1 290 ? -0.426 -12.359 -7.325 1.00 83.62 290 SER A O 1
ATOM 2276 N N . LYS A 1 291 ? -1.033 -11.645 -9.368 1.00 73.94 291 LYS A N 1
ATOM 2277 C CA . LYS A 1 291 ? -1.952 -10.587 -8.899 1.00 73.94 291 LYS A CA 1
ATOM 2278 C C . LYS A 1 291 ? -3.188 -11.110 -8.160 1.00 73.94 291 LYS A C 1
ATOM 2280 O O . LYS A 1 291 ? -3.847 -10.328 -7.480 1.00 73.94 291 LYS A O 1
ATOM 2285 N N . VAL A 1 292 ? -3.536 -12.387 -8.325 1.00 71.12 292 VAL A N 1
ATOM 2286 C CA . VAL A 1 292 ? -4.725 -13.010 -7.712 1.00 71.12 292 VAL A CA 1
ATOM 2287 C C . VAL A 1 292 ? -4.350 -13.968 -6.586 1.00 71.12 292 VAL A C 1
ATOM 2289 O O . VAL A 1 292 ? -5.136 -14.147 -5.657 1.00 71.12 292 VAL A O 1
ATOM 2292 N N . SER A 1 293 ? -3.167 -14.585 -6.657 1.00 60.25 293 SER A N 1
ATOM 2293 C CA . SER A 1 293 ? -2.678 -15.518 -5.636 1.00 60.25 293 SER A CA 1
ATOM 2294 C C . SER A 1 293 ? -2.042 -14.845 -4.411 1.00 60.25 293 SER A C 1
ATOM 2296 O O . SER A 1 293 ? -1.840 -15.526 -3.406 1.00 60.25 293 SER A O 1
ATOM 2298 N N . GLY A 1 294 ? -1.686 -13.557 -4.504 1.00 53.34 294 GLY A N 1
ATOM 2299 C CA . GLY A 1 294 ? -1.178 -12.738 -3.388 1.00 53.34 294 GLY A CA 1
ATOM 2300 C C . GLY A 1 294 ? -2.280 -12.159 -2.506 1.00 53.34 294 GLY A C 1
ATOM 2301 O O . GLY A 1 294 ? -2.042 -12.025 -1.285 1.00 53.34 294 GLY A O 1
#

Radius of gyration: 30.11 Å; Cα contacts (8 Å, |Δi|>4): 277; chains: 1; bounding box: 74×56×84 Å

Sequence (294 aa):
MGISHLAYRVFKGKSIYNIALKNLSWLDPYLTYSGFKISLRRYVATIVFITVLSFSLSLPLTYVFHVYILGINVLFSIVASMILSLIVSTLILALLIYLPVFKAKSKLELLETRLPYIVSYMAVLSYAGRNMESIIAKLAEKGKLFGIEEPAIRMLRRIFILGQDTARMLMDESRKTPSVVFSSLLESLAGIVETGKGLNEFLESEFMNLLRNREAKVKEVMNSMAVLMEVFISLVVVMPLVLTIMLSIMASLGAEALPISPLQILFLVHFIIAPTIAVMIVLMIDSLVSKVSG

Nearest PDB structures (foldseek):
  8b6h-assembly1_EG  TM=4.620E-01  e=9.612E+00  Tetrahymena thermophila SB210
  6pam-assembly4_H  TM=1.986E-01  e=1.170E+00  Novosphingobium aromaticivorans DSM 12444

Secondary structure (DSSP, 8-state):
--HHHHHHHHHTT-HHHHHHHHHTGGGHHHHHHTT--S-HHHHHHHHHHHHHHHHHHHHHHHHHIIIIIS---HHHHHHHHHHHHHHHHHHHHHHHHHHHHHHHHHHHHHHHHHHHHHHHHHHHHHHTT--HHHHHHHHHHHHHHHT-HHHHHHHHHHHHTT---HHHHHHHHHTT-S-HHHHHHHHHHHHHHHHTS-HHHHHHHHHHHHHHHHHHHHHHHHHHHHHHHHHHIIIIIIHHHHHHHHHHHHHHTT---SSS-HHHHHHHIIIIIHHHHHHHHHHHHHHHHHHHH-